Protein 7P42 (pdb70)

Secondary structure (DSSP, 8-state):
-HHHHHT--TTTTT-S-HHHHHHHHHHHHHHHHTT-HHHHHHHHHHHHHH-TT-HHHHHHHHHHHHHTT-HHHHHHHHHHHHHHHSS--HHHHHHHHHHHHTT-HHHHHHHHHHHHHH---HHHHHHHHHHHHH--/-HHHHHHHHHHH----TTTTT-S-HHHHHHHHHHHHHHHHTT-HHHHHHHHHHHHHH-TT-HHHHHHHHHHHHHTT-HHHHHHHHHHHHHHSTT--HHHHHHHHHHHHTT-HHHHHHHHHHHHHH---HHHHHHHHHHHHH-

Sequence (278 aa):
IDAINSGATLKDINAIPDDMMDDIYSSYAYYDFYNKGRIEEAEVFFRFLCIYDFYNVVDYIIMGLAAIIYQIKEQFQQAADLYAVAFALGKNDYTPVFHTGQCQLRLKAPLKAKECFELVIIQHSNDEKLKIKAQSYLDAIQGSSISSTAVIDAINSGATLKDINAIPDDMMDDIYSSYAYYDFYNKKGRIEEAEVFFRRFLCIYDFYNVVDYIMGLAAIYQIKEQFQQAADLYAVAFALGKNDYTPVFHTGQCQLRLKAPLKAKECFELVIIQHSNDEKLKIKAQSSYLDAII

GO terms:
  GO:0042802 identical protein binding (F, IPI)
  GO:0005515 protein binding (F, IPI)

Structure (mmCIF, N/CA/C/O backbone):
data_7P42
#
_entry.id   7P42
#
_cell.length_a   57.629
_cell.length_b   57.629
_cell.length_c   159.246
_cell.angle_alpha   90.000
_cell.angle_beta   90.000
_cell.angle_gamma   120.000
#
_symmetry.space_group_name_H-M   'P 32 2 1'
#
loop_
_entity.id
_entity.type
_entity.pdbx_description
1 polymer 'Chaperone protein IpgC'
2 non-polymer 'MAGNESIUM ION'
3 non-polymer 'CHLORIDE ION'
4 non-polymer 'DIMETHYL SULFOXIDE'
5 non-polymer DI(HYDROXYETHYL)ETHER
6 non-polymer 2-(4,6-dimethylpyrimidin-2-yl)-3H-isoindol-1-imine
7 water water
#
loop_
_atom_site.group_PDB
_atom_site.id
_atom_site.type_symbol
_atom_site.label_atom_id
_atom_site.label_alt_id
_atom_site.label_comp_id
_atom_site.label_asym_id
_atom_site.label_entity_id
_atom_site.label_seq_id
_atom_site.pdbx_PDB_ins_code
_atom_site.Cartn_x
_atom_site.Cartn_y
_atom_site.Cartn_z
_atom_site.occupancy
_atom_site.B_iso_or_equiv
_atom_site.auth_seq_id
_atom_site.auth_comp_id
_atom_site.auth_asym_id
_atom_site.auth_atom_id
_atom_site.pdbx_PDB_model_num
ATOM 1 N N . ILE A 1 8 ? -38.30917 7.65029 7.20087 1.000 55.86201 16 ILE A N 1
ATOM 2 C CA . ILE A 1 8 ? -38.05278 6.36710 7.84716 1.000 55.89210 16 ILE A CA 1
ATOM 3 C C . ILE A 1 8 ? -38.79758 5.25177 7.12057 1.000 58.94564 16 ILE A C 1
ATOM 4 O O . ILE A 1 8 ? -38.24361 4.17811 6.87705 1.000 57.81344 16 ILE A O 1
ATOM 6 N N . ASP A 1 9 ? -40.06670 5.51503 6.79412 1.000 58.62891 17 ASP A N 1
ATOM 7 C CA . ASP A 1 9 ? -40.85077 4.56359 6.01082 1.000 60.72955 17 ASP A CA 1
ATOM 8 C C . ASP A 1 9 ? -40.21045 4.31209 4.65114 1.000 61.07328 17 ASP A C 1
ATOM 9 O O . ASP A 1 9 ? -40.25097 3.18899 4.13462 1.000 62.74669 17 ASP A O 1
ATOM 11 N N . ALA A 1 10 ? -39.61980 5.35203 4.05344 1.000 61.91933 18 ALA A N 1
ATOM 12 C CA . ALA A 1 10 ? -38.95520 5.19393 2.76304 1.000 62.52068 18 ALA A CA 1
ATOM 13 C C . ALA A 1 10 ? -37.66418 4.39557 2.90650 1.000 64.01725 18 ALA A C 1
ATOM 14 O O . ALA A 1 10 ? -37.30589 3.61822 2.01343 1.000 63.58712 18 ALA A O 1
ATOM 16 N N . ILE A 1 11 ? -36.94284 4.59027 4.01417 1.000 68.01822 19 ILE A N 1
ATOM 17 C CA . ILE A 1 11 ? -35.76150 3.77513 4.28901 1.000 65.66184 19 ILE A CA 1
ATOM 18 C C . ILE A 1 11 ? -36.14025 2.30022 4.36641 1.000 68.51939 19 ILE A C 1
ATOM 19 O O . ILE A 1 11 ? -35.43405 1.43255 3.83787 1.000 72.27599 19 ILE A O 1
ATOM 21 N N . ASN A 1 12 ? -37.25494 1.99255 5.03627 1.000 59.77664 20 ASN A N 1
ATOM 22 C CA . ASN A 1 12 ? -37.69968 0.61197 5.19604 1.000 60.83834 20 ASN A CA 1
ATOM 23 C C . ASN A 1 12 ? -38.32524 0.03503 3.93274 1.000 65.86923 20 ASN A C 1
ATOM 24 O O . ASN A 1 12 ? -38.34571 -1.19149 3.77556 1.000 65.73514 20 ASN A O 1
ATOM 29 N N . SER A 1 13 ? -38.83475 0.87756 3.03407 1.000 75.63091 21 SER A N 1
ATOM 30 C CA . SER A 1 13 ? -39.48627 0.40945 1.81777 1.000 74.36917 21 SER A CA 1
ATOM 31 C C . SER A 1 13 ? -38.66660 0.64506 0.55317 1.000 76.70726 21 SER A C 1
ATOM 32 O O . SER A 1 13 ? -39.15716 0.36523 -0.54553 1.000 82.51444 21 SER A O 1
ATOM 34 N N . GLY A 1 14 ? -37.43453 1.13807 0.67258 1.000 72.96374 22 GLY A N 1
ATOM 35 C CA . GLY A 1 14 ? -36.59794 1.37044 -0.48898 1.000 75.97421 22 GLY A CA 1
ATOM 36 C C . GLY A 1 14 ? -37.00433 2.53820 -1.36290 1.000 78.64647 22 GLY A C 1
ATOM 37 O O . GLY A 1 14 ? -36.32894 2.80406 -2.36419 1.000 81.23703 22 GLY A O 1
ATOM 38 N N . ALA A 1 15 ? -38.07814 3.24260 -1.01711 1.000 69.63116 23 ALA A N 1
ATOM 39 C CA . ALA A 1 15 ? -38.54333 4.39433 -1.77814 1.000 68.69362 23 ALA A CA 1
ATOM 40 C C . ALA A 1 15 ? -37.58593 5.57166 -1.62086 1.000 66.99825 23 ALA A C 1
ATOM 41 O O . ALA A 1 15 ? -36.98765 5.77491 -0.56151 1.000 65.64199 23 ALA A O 1
ATOM 43 N N . THR A 1 16 ? -37.43478 6.35095 -2.69182 1.000 40.13889 24 THR A N 1
ATOM 44 C CA . THR A 1 16 ? -36.56886 7.51421 -2.59131 1.000 38.37926 24 THR A CA 1
ATOM 45 C C . THR A 1 16 ? -37.28090 8.63866 -1.84519 1.000 36.39867 24 THR A C 1
ATOM 46 O O . THR A 1 16 ? -38.49815 8.61637 -1.64132 1.000 36.36441 24 THR A O 1
ATOM 50 N N . LEU A 1 17 ? -36.48928 9.62454 -1.40808 1.000 32.19449 25 LEU A N 1
ATOM 51 C CA . LEU A 1 17 ? -37.06703 10.82631 -0.80893 1.000 30.20547 25 LEU A CA 1
ATOM 52 C C . LEU A 1 17 ? -37.86622 11.61193 -1.83653 1.000 29.38334 25 LEU A C 1
ATOM 53 O O . LEU A 1 17 ? -38.85396 12.27153 -1.49116 1.000 29.02977 25 LEU A O 1
ATOM 58 N N . LYS A 1 18 ? -37.44575 11.54486 -3.10303 1.000 27.87716 26 LYS A N 1
ATOM 59 C CA . LYS A 1 18 ? -38.20190 12.15820 -4.18319 1.000 27.96404 26 LYS A CA 1
ATOM 60 C C . LYS A 1 18 ? -39.58979 11.54595 -4.29164 1.000 30.13024 26 LYS A C 1
ATOM 61 O O . LYS A 1 18 ? -40.56820 12.26070 -4.52840 1.000 30.54493 26 LYS A O 1
ATOM 67 N N . ASP A 1 19 ? -39.69568 10.22673 -4.09103 1.000 37.75444 27 ASP A N 1
ATOM 68 C CA . ASP A 1 19 ? -40.98599 9.54879 -4.18870 1.000 38.48246 27 ASP A CA 1
ATOM 69 C C . ASP A 1 19 ? -42.00901 10.11669 -3.21476 1.000 37.53504 27 ASP A C 1
ATOM 70 O O . ASP A 1 19 ? -43.20981 10.11571 -3.51264 1.000 37.78736 27 ASP A O 1
ATOM 75 N N . ILE A 1 20 ? -41.56375 10.58157 -2.04558 1.000 37.12501 28 ILE A N 1
ATOM 76 C CA . ILE A 1 20 ? -42.46524 11.13076 -1.03730 1.000 36.48016 28 ILE A CA 1
ATOM 77 C C . ILE A 1 20 ? -42.47898 12.65827 -1.03131 1.000 35.52114 28 ILE A C 1
ATOM 78 O O . ILE A 1 20 ? -43.03130 13.25956 -0.10436 1.000 35.36535 28 ILE A O 1
ATOM 83 N N . ASN A 1 21 ? -41.88677 13.29845 -2.04137 1.000 31.69492 29 ASN A N 1
ATOM 84 C CA . ASN A 1 21 ? -41.84329 14.76194 -2.14564 1.000 31.37130 29 ASN A CA 1
ATOM 85 C C . ASN A 1 21 ? -41.35616 15.41950 -0.84938 1.000 30.42835 29 ASN A C 1
ATOM 86 O O . ASN A 1 21 ? -41.96109 16.36000 -0.33391 1.000 30.61068 29 ASN A O 1
ATOM 88 N N . ALA A 1 22 ? -40.22906 14.92894 -0.33223 1.000 29.28766 30 ALA A N 1
ATOM 89 C CA . ALA A 1 22 ? -39.74662 15.39571 0.96741 1.000 28.88344 30 ALA A CA 1
ATOM 90 C C . ALA A 1 22 ? -39.21103 16.82443 0.92070 1.000 29.49108 30 ALA A C 1
ATOM 91 O O . ALA A 1 22 ? -39.16252 17.48756 1.96291 1.000 29.47843 30 ALA A O 1
ATOM 93 N N . ILE A 1 23 ? -38.77900 17.29032 -0.24811 1.000 24.95436 31 ILE A N 1
ATOM 94 C CA . ILE A 1 23 ? -38.27351 18.64346 -0.48835 1.000 25.07892 31 ILE A CA 1
ATOM 95 C C . ILE A 1 23 ? -38.94198 19.17283 -1.75316 1.000 25.83158 31 ILE A C 1
ATOM 96 O O . ILE A 1 23 ? -39.02101 18.43846 -2.74931 1.000 25.90759 31 ILE A O 1
ATOM 101 N N . PRO A 1 24 ? -39.46043 20.40411 -1.76446 1.000 29.61948 32 PRO A N 1
ATOM 102 C CA . PRO A 1 24 ? -40.16155 20.88969 -2.96146 1.000 30.42352 32 PRO A CA 1
ATOM 103 C C . PRO A 1 24 ? -39.26695 20.85583 -4.19472 1.000 29.68589 32 PRO A C 1
ATOM 104 O O . PRO A 1 24 ? -38.04179 20.96840 -4.10813 1.000 28.61425 32 PRO A O 1
ATOM 108 N N . ASP A 1 25 ? -39.91085 20.71373 -5.35765 1.000 3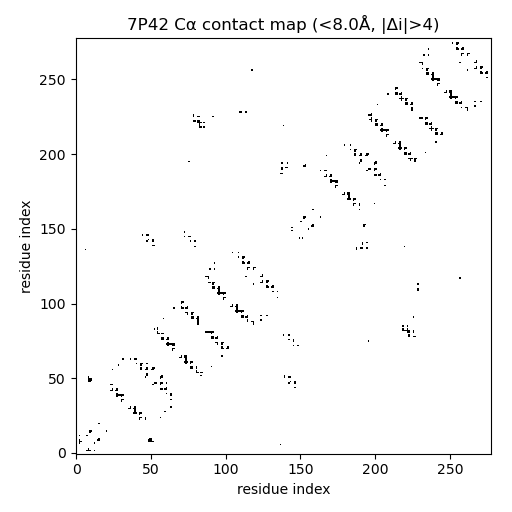2.07297 33 ASP A N 1
ATOM 109 C CA . ASP A 1 25 ? -39.17855 20.56222 -6.61221 1.000 30.82017 33 ASP A CA 1
ATOM 110 C C . ASP A 1 25 ? -38.25158 21.73879 -6.86440 1.000 29.71145 33 ASP A C 1
ATOM 111 O O . ASP A 1 25 ? -37.09960 21.55743 -7.27565 1.000 28.68270 33 ASP A O 1
ATOM 116 N N . ASP A 1 26 ? -38.75181 22.96113 -6.66246 1.000 33.47980 34 ASP A N 1
ATOM 117 C CA . ASP A 1 26 ? -37.93636 24.13300 -6.96072 1.000 33.63199 34 ASP A CA 1
ATOM 118 C C . ASP A 1 26 ? -36.74290 24.25144 -6.02407 1.000 32.13298 34 ASP A C 1
ATOM 119 O O . ASP A 1 26 ? -35.67756 24.71894 -6.44019 1.000 30.96805 34 ASP A O 1
ATOM 124 N N . MET A 1 27 ? -36.89565 23.84079 -4.76257 1.000 31.91866 35 MET A N 1
ATOM 125 C CA . MET A 1 27 ? -35.74201 23.82424 -3.87583 1.000 28.80864 35 MET A CA 1
ATOM 126 C C . MET A 1 27 ? -34.72368 22.79273 -4.34223 1.000 27.61156 35 MET A C 1
ATOM 127 O O . MET A 1 27 ? -33.51340 23.03123 -4.27562 1.000 24.62569 35 MET A O 1
ATOM 130 N N . MET A 1 28 ? -35.18893 21.64436 -4.84012 1.000 26.01434 36 MET A N 1
ATOM 131 C CA . MET A 1 28 ? -34.24998 20.68136 -5.40222 1.000 24.29025 36 MET A CA 1
ATOM 132 C C . MET A 1 28 ? -33.51199 21.25970 -6.60561 1.000 22.75112 36 MET A C 1
ATOM 133 O O . MET A 1 28 ? -32.29842 21.06499 -6.74298 1.000 21.58412 36 MET A O 1
ATOM 138 N N . ASP A 1 29 ? -34.22179 21.98144 -7.48205 1.000 27.55269 37 ASP A N 1
ATOM 139 C CA . ASP A 1 29 ? -33.54468 22.64972 -8.59501 1.000 26.07912 37 ASP A CA 1
ATOM 140 C C . ASP A 1 29 ? -32.44867 23.56840 -8.08144 1.000 23.92686 37 ASP A C 1
ATOM 141 O O . ASP A 1 29 ? -31.33811 23.59038 -8.62529 1.000 23.48382 37 ASP A O 1
ATOM 146 N N . ASP A 1 30 ? -32.74926 24.34309 -7.03981 1.000 29.10805 38 ASP A N 1
ATOM 147 C CA . ASP A 1 30 ? -31.75583 25.25519 -6.48959 1.000 27.74837 38 ASP A CA 1
ATOM 148 C C . ASP A 1 30 ? -30.54528 24.49203 -5.97251 1.000 25.23377 38 ASP A C 1
ATOM 149 O O . ASP A 1 30 ? -29.40293 24.89409 -6.21417 1.000 25.06539 38 ASP A O 1
ATOM 154 N N . ILE A 1 31 ? -30.76920 23.36933 -5.28378 1.000 23.30120 39 ILE A N 1
ATOM 155 C CA . ILE A 1 31 ? -29.64808 22.60564 -4.74239 1.000 22.13318 39 ILE A CA 1
ATOM 156 C C . ILE A 1 31 ? -28.77779 22.05408 -5.86350 1.000 21.97544 39 ILE A C 1
ATOM 157 O O . ILE A 1 31 ? -27.54433 22.06543 -5.77881 1.000 21.55043 39 ILE A O 1
ATOM 162 N N . TYR A 1 32 ? -29.40653 21.56865 -6.93923 1.000 27.13493 40 TYR A N 1
ATOM 163 C CA . TYR A 1 32 ? -28.64720 21.09388 -8.08919 1.000 25.72717 40 TYR A CA 1
ATOM 164 C C . TYR A 1 32 ? -27.83093 22.21974 -8.71066 1.000 26.10083 40 TYR A C 1
ATOM 165 O O . TYR A 1 32 ? -26.67358 22.01806 -9.09516 1.000 23.83121 40 TYR A O 1
ATOM 174 N N A SER A 1 33 ? -28.41932 23.41317 -8.81893 0.715 25.86540 41 SER A N 1
ATOM 175 N N B SER A 1 33 ? -28.42249 23.41171 -8.82213 0.285 25.95291 41 SER A N 1
ATOM 176 C CA A SER A 1 33 ? -27.69120 24.54355 -9.38823 0.715 25.66779 41 SER A CA 1
ATOM 177 C CA B SER A 1 33 ? -27.70008 24.54923 -9.38215 0.285 25.86780 41 SER A CA 1
ATOM 178 C C A SER A 1 33 ? -26.53036 24.95705 -8.49440 0.715 24.20374 41 SER A C 1
ATOM 179 C C B SER A 1 33 ? -26.53027 24.94665 -8.49344 0.285 23.90420 41 SER A C 1
ATOM 180 O O A SER A 1 33 ? -25.45581 25.31850 -8.98882 0.715 22.96264 41 SER A O 1
ATOM 181 O O B SER A 1 33 ? -25.45323 25.29612 -8.99119 0.285 23.06353 41 SER A O 1
ATOM 186 N N . TYR A 1 34 ? -26.72589 24.89869 -7.17390 1.000 29.56724 42 TYR A N 1
ATOM 187 C CA . TYR A 1 34 ? -25.63975 25.21068 -6.24908 1.000 27.85952 42 TYR A CA 1
ATOM 188 C C . TYR A 1 34 ? -24.53152 24.16915 -6.33738 1.000 25.61589 42 TYR A C 1
ATOM 189 O O . TYR A 1 34 ? -23.34637 24.50948 -6.25673 1.000 24.60927 42 TYR A O 1
ATOM 198 N N . ALA A 1 35 ? -24.89940 22.89291 -6.48508 1.000 23.44544 43 ALA A N 1
ATOM 199 C CA . ALA A 1 35 ? -23.89970 21.84520 -6.67255 1.000 20.31871 43 ALA A CA 1
ATOM 200 C C . ALA A 1 35 ? -23.04191 22.11665 -7.89645 1.000 20.79271 43 ALA A C 1
ATOM 201 O O . ALA A 1 35 ? -21.81199 21.98422 -7.85511 1.000 19.06802 43 ALA A O 1
ATOM 203 N N A TYR A 1 36 ? -23.69285 22.46871 -9.01126 0.720 27.28826 44 TYR A N 1
ATOM 204 N N B TYR A 1 36 ? -23.66371 22.48274 -9.01592 0.280 27.28222 44 TYR A N 1
ATOM 205 C CA A TYR A 1 36 ? -22.97834 22.81189 -10.23297 0.720 26.90243 44 TYR A CA 1
ATOM 206 C CA B TYR A 1 36 ? -22.84186 22.75989 -10.18594 0.280 26.65899 44 TYR A CA 1
ATOM 207 C C A TYR A 1 36 ? -22.10364 24.04251 -10.03155 0.720 27.80873 44 TYR A C 1
ATOM 208 C C B TYR A 1 36 ? -22.10331 24.08877 -10.08388 0.280 27.86248 44 TYR A C 1
ATOM 209 O O A TYR A 1 36 ? -20.98458 24.10515 -10.55025 0.720 25.82230 44 TYR A O 1
ATOM 210 O O B TYR A 1 36 ? -21.06071 24.25089 -10.72581 0.280 26.09129 44 TYR A O 1
ATOM 227 N N . ASP A 1 37 ? -22.59642 25.02949 -9.27488 1.000 28.34995 45 ASP A N 1
ATOM 228 C CA . ASP A 1 37 ? -21.80771 26.22562 -8.98334 1.000 28.44045 45 ASP A CA 1
ATOM 229 C C . ASP A 1 37 ? -20.51942 25.86260 -8.24895 1.000 26.63030 45 ASP A C 1
ATOM 230 O O . ASP A 1 37 ? -19.43736 26.35337 -8.59071 1.000 25.63944 45 ASP A O 1
ATOM 235 N N . PHE A 1 38 ? -20.62327 25.03696 -7.20033 1.000 24.88691 46 PHE A N 1
ATOM 236 C CA . PHE A 1 38 ? -19.42191 24.56791 -6.51076 1.000 23.03624 46 PHE A CA 1
ATOM 237 C C . PHE A 1 38 ? -18.48006 23.87074 -7.48183 1.000 21.21857 46 PHE A C 1
ATOM 238 O O . PHE A 1 38 ? -17.26856 24.13040 -7.49490 1.000 20.73326 46 PHE A O 1
ATOM 246 N N . TYR A 1 39 ? -19.03610 22.99019 -8.32044 1.000 27.54270 47 TYR A N 1
ATOM 247 C CA . TYR A 1 39 ? -18.24537 22.24337 -9.28805 1.000 26.70697 47 TYR A CA 1
ATOM 248 C C . TYR A 1 39 ? -17.52367 23.18773 -10.23795 1.000 27.11255 47 TYR A C 1
ATOM 249 O O . TYR A 1 39 ? -16.31523 23.06069 -10.45103 1.000 27.16865 47 TYR A O 1
ATOM 258 N N . ASN A 1 40 ? -18.24873 24.15791 -10.80006 1.000 30.84483 48 ASN A N 1
ATOM 259 C CA . ASN A 1 40 ? -17.64544 25.06544 -11.77658 1.000 31.32175 48 ASN A CA 1
ATOM 260 C C . ASN A 1 40 ? -16.57204 25.93697 -11.14798 1.000 31.26409 48 ASN A C 1
ATOM 261 O O . ASN A 1 40 ? -15.65647 26.39102 -11.84188 1.000 33.58463 48 ASN A O 1
ATOM 266 N N . LYS A 1 41 ? -16.66980 26.18075 -9.84193 1.000 31.27035 49 LYS A N 1
ATOM 267 C CA . LYS A 1 41 ? -15.69896 26.99603 -9.12842 1.000 31.14338 49 LYS A CA 1
ATOM 268 C C . LYS A 1 41 ? -14.56704 26.17720 -8.52652 1.000 30.36095 49 LYS A C 1
ATOM 269 O O . LYS A 1 41 ? -13.74322 26.73688 -7.80255 1.000 31.10854 49 LYS A O 1
ATOM 273 N N . GLY A 1 42 ? -14.50828 24.87195 -8.78606 1.000 25.87282 50 GLY A N 1
ATOM 274 C CA . GLY A 1 42 ? -13.40224 24.09521 -8.27392 1.000 25.88918 50 GLY A CA 1
ATOM 275 C C . GLY A 1 42 ? -13.51955 23.75509 -6.81331 1.000 25.59970 50 GLY A C 1
ATOM 276 O O . GLY A 1 42 ? -12.53416 23.31058 -6.21362 1.000 26.34025 50 GLY A O 1
ATOM 277 N N . ARG A 1 43 ? -14.67919 24.01338 -6.21305 1.000 22.27989 51 ARG A N 1
ATOM 278 C CA . ARG A 1 43 ? -14.94947 23.66105 -4.81851 1.000 21.78186 51 ARG A CA 1
ATOM 279 C C . ARG A 1 43 ? -15.41922 22.20810 -4.79188 1.000 22.21200 51 ARG A C 1
ATOM 280 O O . ARG A 1 43 ? -16.59875 21.89710 -4.61225 1.000 21.75833 51 ARG A O 1
ATOM 288 N N . ILE A 1 44 ? -14.45645 21.31103 -5.01825 1.000 21.42165 52 ILE A N 1
ATOM 289 C CA . ILE A 1 44 ? -14.78315 19.91114 -5.28068 1.000 23.02969 52 ILE A CA 1
ATOM 290 C C . ILE A 1 44 ? -15.32440 19.22300 -4.03477 1.000 20.63563 52 ILE A C 1
ATOM 291 O O . ILE A 1 44 ? -16.23801 18.39845 -4.12034 1.000 19.58142 52 ILE A O 1
ATOM 296 N N . GLU A 1 45 ? -14.78672 19.55289 -2.85825 1.000 24.17558 53 GLU A N 1
ATOM 297 C CA . GLU A 1 45 ? -15.28010 18.90309 -1.65007 1.000 21.88225 53 GLU A CA 1
ATOM 298 C C . GLU A 1 45 ? -16.74381 19.25688 -1.40207 1.000 20.12809 53 GLU A C 1
ATOM 299 O O . GLU A 1 45 ? -17.56032 18.38607 -1.07375 1.000 19.24820 53 GLU A O 1
ATOM 302 N N . GLU A 1 46 ? -17.09684 20.52741 -1.58526 1.000 20.60442 54 GLU A N 1
ATOM 303 C CA . GLU A 1 46 ? -18.47792 20.95785 -1.39477 1.000 19.80412 54 GLU A CA 1
ATOM 304 C C . GLU A 1 46 ? -19.38054 20.40829 -2.48786 1.000 19.82275 54 GLU A C 1
ATOM 305 O O . GLU A 1 46 ? -20.51151 19.98368 -2.22332 1.000 19.37919 54 GLU A O 1
ATOM 311 N N . ALA A 1 47 ? -18.89981 20.41388 -3.72914 1.000 17.68876 55 ALA A N 1
ATOM 312 C CA . ALA A 1 47 ? -19.67582 19.80946 -4.80339 1.000 17.24880 55 ALA A CA 1
ATOM 313 C C . ALA A 1 47 ? -19.95553 18.33498 -4.53436 1.000 17.47974 55 ALA A C 1
ATOM 314 O O . ALA A 1 47 ? -21.05611 17.84359 -4.81621 1.000 17.21653 55 ALA A O 1
ATOM 316 N N . GLU A 1 48 ? -18.96461 17.61138 -3.99816 1.000 18.87557 56 GLU A N 1
ATOM 317 C CA . GLU A 1 48 ? -19.15607 16.19550 -3.68581 1.000 19.28297 56 GLU A CA 1
ATOM 318 C C . GLU A 1 48 ? -20.22659 15.99492 -2.61202 1.000 18.96348 56 GLU A C 1
ATOM 319 O O . GLU A 1 48 ? -21.07343 15.09845 -2.72632 1.000 18.81587 56 GLU A O 1
ATOM 325 N N . VAL A 1 49 ? -20.20344 16.81243 -1.55826 1.000 18.09086 57 VAL A N 1
ATOM 326 C CA . VAL A 1 49 ? -21.26720 16.74519 -0.55853 1.000 18.16583 57 VAL A CA 1
ATOM 327 C C . VAL A 1 49 ? -22.62021 16.96761 -1.21670 1.000 17.32526 57 VAL A C 1
ATOM 328 O O . VAL A 1 49 ? -23.57351 16.21159 -0.98508 1.000 17.34637 57 VAL A O 1
ATOM 332 N N . PHE A 1 50 ? -22.71580 18.00571 -2.06354 1.000 18.30694 58 PHE A N 1
ATOM 333 C CA . PHE A 1 50 ? -24.00419 18.34746 -2.66250 1.000 17.96788 58 PHE A CA 1
ATOM 334 C C . PHE A 1 50 ? -24.48772 17.28161 -3.64183 1.000 17.97273 58 PHE A C 1
ATOM 335 O O . PHE A 1 50 ? -25.67794 16.94537 -3.65430 1.000 17.86958 58 PHE A O 1
ATOM 343 N N . PHE A 1 51 ? -23.59343 16.74782 -4.47518 1.000 17.19504 59 PHE A N 1
ATOM 344 C CA . PHE A 1 51 ? -24.03593 15.69865 -5.38876 1.000 17.25446 59 PHE A CA 1
ATOM 345 C C . PHE A 1 51 ? -24.34418 14.40152 -4.65415 1.000 17.55764 59 PHE A C 1
ATOM 346 O O . PHE A 1 51 ? -25.26298 13.67824 -5.05448 1.000 17.48888 59 PHE A O 1
ATOM 354 N N . ARG A 1 52 ? -23.63159 14.09661 -3.56127 1.000 17.03270 60 ARG A N 1
ATOM 355 C CA . ARG A 1 52 ? -24.04838 12.95271 -2.75782 1.000 17.55894 60 ARG A CA 1
ATOM 356 C C . ARG A 1 52 ? -25.43443 13.18129 -2.17131 1.000 17.36084 60 ARG A C 1
ATOM 357 O O . ARG A 1 52 ? -26.27031 12.27009 -2.15327 1.000 17.70848 60 ARG A O 1
ATOM 365 N N . PHE A 1 53 ? -25.69200 14.39408 -1.67923 1.000 17.89461 61 PHE A N 1
ATOM 366 C CA . PHE A 1 53 ? -27.00281 14.71494 -1.12337 1.000 18.02763 61 PHE A CA 1
ATOM 367 C C . PHE A 1 53 ? -28.09009 14.50241 -2.16672 1.000 18.00416 61 PHE A C 1
ATOM 368 O O . PHE A 1 53 ? -29.12591 13.88467 -1.88948 1.000 18.65794 61 PHE A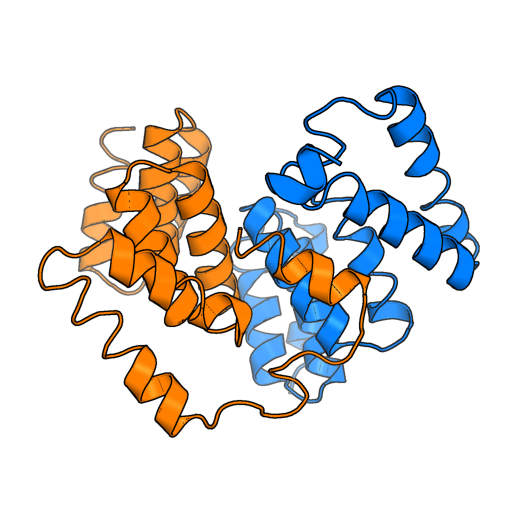 O 1
ATOM 376 N N . LEU A 1 54 ? -27.85364 14.99387 -3.39298 1.000 17.54149 62 LEU A N 1
ATOM 377 C CA . LEU A 1 54 ? -28.83261 14.84677 -4.46333 1.000 17.67592 62 LEU A CA 1
ATOM 378 C C . LEU A 1 54 ? -29.07291 13.38181 -4.80528 1.000 17.81123 62 LEU A C 1
ATOM 379 O O . LEU A 1 54 ? -30.21930 12.97004 -5.02382 1.000 18.48363 62 LEU A O 1
ATOM 384 N N . CYS A 1 55 ? -28.00930 12.57669 -4.84516 1.000 17.20430 63 CYS A N 1
ATOM 385 C CA . CYS A 1 55 ? -28.17497 11.17199 -5.19859 1.000 17.51571 63 CYS A CA 1
ATOM 386 C C . CYS A 1 55 ? -28.81736 10.36055 -4.07983 1.000 18.21922 63 CYS A C 1
ATOM 387 O O . CYS A 1 55 ? -29.45069 9.33610 -4.35485 1.000 18.27415 63 CYS A O 1
ATOM 390 N N . ILE A 1 56 ? -28.67457 10.78976 -2.81759 1.000 17.61053 64 ILE A N 1
ATOM 391 C CA . ILE A 1 56 ? -29.45052 10.18339 -1.74477 1.000 18.08476 64 ILE A CA 1
ATOM 392 C C . ILE A 1 56 ? -30.91555 10.53794 -1.90131 1.000 18.55488 64 ILE A C 1
ATOM 393 O O . ILE A 1 56 ? -31.80561 9.69767 -1.69967 1.000 18.96332 64 ILE A O 1
ATOM 398 N N . TYR A 1 57 ? -31.18980 11.77996 -2.29970 1.000 17.50261 65 TYR A N 1
ATOM 399 C CA . TYR A 1 57 ? -32.57010 12.22252 -2.43364 1.000 18.45852 65 TYR A CA 1
ATOM 400 C C . TYR A 1 57 ? -33.27402 11.47688 -3.56179 1.000 18.40840 65 TYR A C 1
ATOM 401 O O . TYR A 1 57 ? -34.42431 11.05666 -3.40594 1.000 19.38789 65 TYR A O 1
ATOM 410 N N . ASP A 1 58 ? -32.60627 11.31165 -4.71118 1.000 18.57137 66 ASP A N 1
ATOM 411 C CA . ASP A 1 58 ? -33.20714 10.61693 -5.85643 1.000 18.79648 66 ASP A CA 1
ATOM 412 C C . ASP A 1 58 ? -32.11465 9.83453 -6.59477 1.000 17.75315 66 ASP A C 1
ATOM 413 O O . ASP A 1 58 ? -31.44959 10.36191 -7.48793 1.000 17.51606 66 ASP A O 1
ATOM 418 N N . PHE A 1 59 ? -31.93218 8.57191 -6.19609 1.000 23.79566 67 PHE A N 1
ATOM 419 C CA . PHE A 1 59 ? -30.93683 7.71948 -6.83173 1.000 23.15203 67 PHE A CA 1
ATOM 420 C C . PHE A 1 59 ? -31.24392 7.46434 -8.29817 1.000 23.46212 67 PHE A C 1
ATOM 421 O O . PHE A 1 59 ? -30.39267 6.91422 -9.00101 1.000 24.00231 67 PHE A O 1
ATOM 423 N N . TYR A 1 60 ? -32.46606 7.73732 -8.75060 1.000 20.26763 68 TYR A N 1
ATOM 424 C CA . TYR A 1 60 ? -32.83241 7.45202 -10.13630 1.000 20.40358 68 TYR A CA 1
ATOM 425 C C . TYR A 1 60 ? -32.75294 8.67512 -11.04466 1.000 21.11576 68 TYR A C 1
ATOM 426 O O . TYR A 1 60 ? -33.13983 8.58330 -12.21926 1.000 21.80492 68 TYR A O 1
ATOM 428 N N . ASN A 1 61 ? -32.11374 9.75556 -10.60007 1.000 18.31381 69 ASN A N 1
ATOM 429 C CA . ASN A 1 61 ? -32.04144 10.97566 -11.39983 1.000 18.65877 69 ASN A CA 1
ATOM 430 C C . ASN A 1 61 ? -30.70639 10.95349 -12.13710 1.000 17.99901 69 ASN A C 1
ATOM 431 O O . ASN A 1 61 ? -29.64475 11.05123 -11.51336 1.000 17.45928 69 ASN A O 1
ATOM 436 N N A VAL A 1 62 ? -30.76786 10.84938 -13.46891 0.397 18.31904 70 VAL A N 1
ATOM 437 N N B VAL A 1 62 ? -30.76756 10.82654 -13.46761 0.603 18.37169 70 VAL A N 1
ATOM 438 C CA A VAL A 1 62 ? -29.56194 10.62646 -14.26643 0.397 18.08737 70 VAL A CA 1
ATOM 439 C CA B VAL A 1 62 ? -29.55834 10.63178 -14.26917 0.603 18.24580 70 VAL A CA 1
ATOM 440 C C A VAL A 1 62 ? -28.58800 11.79271 -14.13987 0.397 17.76461 70 VAL A C 1
ATOM 441 C C B VAL A 1 62 ? -28.58936 11.79439 -14.10025 0.603 18.13949 70 VAL A C 1
ATOM 442 O O A VAL A 1 62 ? -27.37210 11.59286 -14.03466 0.397 16.91903 70 VAL A O 1
ATOM 443 O O B VAL A 1 62 ? -27.37657 11.59568 -13.95641 0.603 18.28966 70 VAL A O 1
ATOM 450 N N . ASP A 1 63 ? -29.10141 13.02493 -14.14648 1.000 20.27525 71 ASP A N 1
ATOM 451 C CA . ASP A 1 63 ? -28.23006 14.18888 -14.02971 1.000 20.13435 71 ASP A CA 1
ATOM 452 C C . ASP A 1 63 ? -27.58391 14.26603 -12.65422 1.000 19.49805 71 ASP A C 1
ATOM 453 O O . ASP A 1 63 ? -26.42506 14.67671 -12.53058 1.000 19.51477 71 ASP A O 1
ATOM 458 N N . TYR A 1 64 ? -28.30535 13.86962 -11.60903 1.000 16.64922 72 TYR A N 1
ATOM 459 C CA . TYR A 1 64 ? -27.68389 13.86285 -10.28953 1.000 15.80999 72 TYR A CA 1
ATOM 460 C C . TYR A 1 64 ? -26.54629 12.84961 -10.24709 1.000 15.66240 72 TYR A C 1
ATOM 461 O O . TYR A 1 64 ? -25.45247 13.14883 -9.73429 1.000 15.53124 72 TYR A O 1
ATOM 470 N N A ILE A 1 65 ? -26.78336 11.64908 -10.77882 0.628 16.55848 73 ILE A N 1
ATOM 471 N N B ILE A 1 65 ? -26.79806 11.64560 -10.77472 0.372 16.54022 73 ILE A N 1
ATOM 472 C CA A ILE A 1 65 ? -25.74670 10.62115 -10.83346 0.628 16.76859 73 ILE A CA 1
ATOM 473 C CA B ILE A 1 65 ? -25.77731 10.60270 -10.87053 0.372 16.74042 73 ILE A CA 1
ATOM 474 C C A ILE A 1 65 ? -24.56066 11.08410 -11.67257 0.628 17.33152 73 ILE A C 1
ATOM 475 C C B ILE A 1 65 ? -24.57471 11.09925 -11.66472 0.372 17.27840 73 ILE A C 1
ATOM 476 O O A ILE A 1 65 ? -23.39889 10.85456 -11.31011 0.628 17.71339 73 ILE A O 1
ATOM 477 O O B ILE A 1 65 ? -23.41992 10.91611 -11.25968 0.372 17.90074 73 ILE A O 1
ATOM 486 N N . MET A 1 66 ? -24.83026 11.72003 -12.82331 1.000 17.86043 74 MET A N 1
ATOM 487 C CA . MET A 1 66 ? -23.73856 12.19493 -13.67800 1.000 18.28219 74 MET A CA 1
ATOM 488 C C . MET A 1 66 ? -22.86590 13.21386 -12.95941 1.000 18.59820 74 MET A C 1
ATOM 489 O O . MET A 1 66 ? -21.64832 13.25157 -13.17395 1.000 19.05668 74 MET A O 1
ATOM 494 N N . GLY A 1 67 ? -23.46971 14.05970 -12.11275 1.000 17.29620 75 GLY A N 1
ATOM 495 C CA . GLY A 1 67 ? -22.68428 15.02360 -11.34794 1.000 17.46533 75 GLY A CA 1
ATOM 496 C C . GLY A 1 67 ? -21.74671 14.34826 -10.36580 1.000 17.62704 75 GLY A C 1
ATOM 497 O O . GLY A 1 67 ? -20.56868 14.70867 -10.25542 1.000 18.31584 75 GLY A O 1
ATOM 498 N N . LEU A 1 68 ? -22.25595 13.35156 -9.63331 1.000 16.52890 76 LEU A N 1
ATOM 499 C CA . LEU A 1 68 ? -21.39389 12.62671 -8.70581 1.000 17.11040 76 LEU A CA 1
ATOM 500 C C . LEU A 1 68 ? -20.29905 11.86447 -9.44628 1.000 18.44321 76 LEU A C 1
ATOM 501 O O . LEU A 1 68 ? -19.13613 11.86030 -9.01653 1.000 19.47586 76 LEU A O 1
ATOM 506 N N . ALA A 1 69 ? -20.64180 11.24061 -10.58622 1.000 14.97054 77 ALA A N 1
ATOM 507 C CA . ALA A 1 69 ? -19.64664 10.51055 -11.36324 1.000 16.30788 77 ALA A CA 1
ATOM 508 C C . ALA A 1 69 ? -18.54560 11.44574 -11.84288 1.000 16.52571 77 ALA A C 1
ATOM 509 O O . ALA A 1 69 ? -17.36521 11.07517 -11.84418 1.000 18.05079 77 ALA A O 1
ATOM 511 N N . ALA A 1 70 ? -18.92085 12.66132 -12.25739 1.000 17.12835 78 ALA A N 1
ATOM 512 C CA . ALA A 1 70 ? -17.92623 13.63219 -12.70626 1.000 17.81820 78 ALA A CA 1
ATOM 513 C C . ALA A 1 70 ? -16.96917 13.99149 -11.58305 1.000 18.38287 78 ALA A C 1
ATOM 514 O O . ALA A 1 70 ? -15.76078 14.11686 -11.80420 1.000 19.27298 78 ALA A O 1
ATOM 516 N N A ILE A 1 71 ? -17.50903 14.20040 -10.37570 0.578 18.57369 79 ILE A N 1
ATOM 517 N N B ILE A 1 71 ? -17.47925 14.14433 -10.36302 0.422 18.54570 79 ILE A N 1
ATOM 518 C CA A ILE A 1 71 ? -16.67937 14.46075 -9.20203 0.578 19.03054 79 ILE A CA 1
ATOM 519 C CA B ILE A 1 71 ? -16.59360 14.48503 -9.25625 0.422 18.76142 79 ILE A CA 1
ATOM 520 C C A ILE A 1 71 ? -15.67265 13.33798 -9.00953 0.578 18.25847 79 ILE A C 1
ATOM 521 C C B ILE A 1 71 ? -15.65773 13.33017 -8.93644 0.422 18.64639 79 ILE A C 1
ATOM 522 O O A ILE A 1 71 ? -14.47138 13.57789 -8.83936 0.578 18.38484 79 ILE A O 1
ATOM 523 O O B ILE A 1 71 ? -14.47916 13.54200 -8.62171 0.422 18.82669 79 ILE A O 1
ATOM 532 N N . TYR A 1 72 ? -16.15439 12.09249 -9.01691 1.000 18.60477 80 TYR A N 1
ATOM 533 C CA . TYR A 1 72 ? -15.26222 10.95683 -8.80874 1.000 18.45626 80 TYR A CA 1
ATOM 534 C C . TYR A 1 72 ? -14.19873 10.89417 -9.89571 1.000 17.30903 80 TYR A C 1
ATOM 535 O O . TYR A 1 72 ? -13.03109 10.59961 -9.62122 1.000 18.04970 80 TYR A O 1
ATOM 544 N N . GLN A 1 73 ? -14.57778 11.19980 -11.13884 1.000 20.26389 81 GLN A N 1
ATOM 545 C CA . GLN A 1 73 ? -13.59868 11.20715 -12.22018 1.000 19.92989 81 GLN A CA 1
ATOM 546 C C . GLN A 1 73 ? -12.54525 12.29007 -12.01592 1.000 20.59111 81 GLN A C 1
ATOM 547 O O . GLN A 1 73 ? -11.34489 12.03017 -12.16656 1.000 21.39727 81 GLN A O 1
ATOM 553 N N . ILE A 1 74 ? -12.96948 13.50087 -11.63954 1.000 21.94308 82 ILE A N 1
ATOM 554 C CA . ILE A 1 74 ? -12.02276 14.57925 -11.35006 1.000 22.34589 82 ILE A CA 1
ATOM 555 C C . ILE A 1 74 ? -11.06654 14.16498 -10.23876 1.000 23.20293 82 ILE A C 1
ATOM 556 O O . ILE A 1 74 ? -9.87167 14.48425 -10.26907 1.000 24.31959 82 ILE A O 1
ATOM 561 N N . LYS A 1 75 ? -11.57614 13.45018 -9.24415 1.000 24.72075 83 LYS A N 1
ATOM 562 C CA . LYS A 1 75 ? -10.75196 13.01876 -8.12484 1.000 25.43804 83 LYS A CA 1
ATOM 563 C C . LYS A 1 75 ? -9.90526 11.79968 -8.45695 1.000 25.92722 83 LYS A C 1
ATOM 564 O O . LYS A 1 75 ? -9.19098 11.30555 -7.57425 1.000 26.99615 83 LYS A O 1
ATOM 570 N N . GLU A 1 76 ? -9.96763 11.32416 -9.70549 1.000 25.23596 84 GLU A N 1
ATOM 571 C CA . GLU A 1 76 ? -9.17066 10.19752 -10.18717 1.000 25.83193 84 GLU A CA 1
ATOM 572 C C . GLU A 1 76 ? -9.58090 8.88243 -9.54041 1.000 26.20018 84 GLU A C 1
ATOM 573 O O . GLU A 1 76 ? -8.78452 7.94586 -9.44409 1.000 26.68538 84 GLU A O 1
ATOM 579 N N . GLN A 1 77 ? -10.83499 8.82482 -9.10150 1.000 27.45677 85 GLN A N 1
ATOM 580 C CA . GLN A 1 77 ? -11.46339 7.59096 -8.63872 1.000 27.40697 85 GLN A CA 1
ATOM 581 C C . GLN A 1 77 ? -12.18198 6.96990 -9.83773 1.000 27.27012 85 GLN A C 1
ATOM 582 O O . GLN A 1 77 ? -13.40509 6.98495 -9.96482 1.000 25.19324 85 GLN A O 1
ATOM 588 N N . PHE A 1 78 ? -11.36385 6.42480 -10.74150 1.000 23.86857 86 PHE A N 1
ATOM 589 C CA . PHE A 1 78 ? -11.84710 6.13396 -12.09261 1.000 22.87212 86 PHE A CA 1
ATOM 590 C C . PHE A 1 78 ? -12.80497 4.95548 -12.11465 1.000 23.56703 86 PHE A C 1
ATOM 591 O O . PHE A 1 78 ? -13.77776 4.96376 -12.87303 1.000 21.20770 86 PHE A O 1
ATOM 599 N N . GLN A 1 79 ? -12.56224 3.93651 -11.28943 1.000 26.03528 87 GLN A N 1
ATOM 600 C CA . GLN A 1 79 ? -13.48771 2.81104 -11.26134 1.000 26.06288 87 GLN A CA 1
ATOM 601 C C . GLN A 1 79 ? -14.81901 3.22091 -10.65065 1.000 24.48044 87 GLN A C 1
ATOM 602 O O . GLN A 1 79 ? -15.88250 2.82036 -11.13778 1.000 23.77684 87 GLN A O 1
ATOM 608 N N . GLN A 1 80 ? -14.78053 4.02565 -9.58603 1.000 26.69695 88 GLN A N 1
ATOM 609 C CA . GLN A 1 80 ? -16.01922 4.50306 -8.98832 1.000 23.95414 88 GLN A CA 1
ATOM 610 C C . GLN A 1 80 ? -16.81765 5.34680 -9.97019 1.000 21.62819 88 GLN A C 1
ATOM 611 O O . GLN A 1 80 ? -18.04596 5.22933 -10.04174 1.000 20.10749 88 GLN A O 1
ATOM 614 N N . ALA A 1 81 ? -16.13652 6.20336 -10.73911 1.000 21.82165 89 ALA A N 1
ATOM 615 C CA . ALA A 1 81 ? -16.82422 6.99118 -11.75691 1.000 19.67047 89 ALA A CA 1
ATOM 616 C C . ALA A 1 81 ? -17.46165 6.08989 -12.80544 1.000 20.17431 89 ALA A C 1
ATOM 617 O O . ALA A 1 81 ? -18.64057 6.24864 -13.14636 1.000 18.84129 89 ALA A O 1
ATOM 619 N N . ALA A 1 82 ? -16.68831 5.13423 -13.32662 1.000 20.86055 90 ALA A N 1
ATOM 620 C CA . ALA A 1 82 ? -17.18682 4.23229 -14.36511 1.000 19.88687 90 ALA A CA 1
ATOM 621 C C . ALA A 1 82 ? -18.40305 3.45057 -13.88027 1.000 20.24904 90 ALA A C 1
ATOM 622 O O . ALA A 1 82 ? -19.34858 3.22169 -14.64227 1.000 19.54527 90 ALA A O 1
ATOM 624 N N . ASP A 1 83 ? -18.39588 3.03123 -12.61306 1.000 24.81470 91 ASP A N 1
ATOM 625 C CA . ASP A 1 83 ? -19.54283 2.30694 -12.06647 1.000 24.53113 91 ASP A CA 1
ATOM 626 C C . ASP A 1 83 ? -20.80602 3.16091 -12.10927 1.000 25.17672 91 ASP A C 1
ATOM 627 O O . ASP A 1 83 ? -21.86955 2.69604 -12.53499 1.000 25.18553 91 ASP A O 1
ATOM 632 N N . LEU A 1 84 ? -20.70829 4.42401 -11.68645 1.000 19.36548 92 LEU A N 1
ATOM 633 C CA . LEU A 1 84 ? -21.87498 5.30451 -11.74389 1.000 19.48185 92 LEU A CA 1
ATOM 634 C C . LEU A 1 84 ? -22.26725 5.62800 -13.17595 1.000 19.39152 92 LEU A C 1
ATOM 635 O O . LEU A 1 84 ? -23.45671 5.75283 -13.47444 1.000 19.45354 92 LEU A O 1
ATOM 640 N N . TYR A 1 85 ? -21.28366 5.83312 -14.05069 1.000 19.80613 93 TYR A N 1
ATOM 641 C CA . TYR A 1 85 ? -21.61212 6.08427 -15.45359 1.000 18.19376 93 TYR A CA 1
ATOM 642 C C . TYR A 1 85 ? -22.42129 4.94068 -16.05142 1.000 17.62192 93 TYR A C 1
ATOM 643 O O . TYR A 1 85 ? -23.32336 5.17520 -16.86526 1.000 16.84957 93 TYR A O 1
ATOM 652 N N . ALA A 1 86 ? -22.12752 3.69317 -15.66489 1.000 17.86598 94 ALA A N 1
ATOM 653 C CA . ALA A 1 86 ? -22.91185 2.57958 -16.19117 1.000 17.83022 94 ALA A CA 1
ATOM 654 C C . ALA A 1 86 ? -24.36642 2.67612 -15.74791 1.000 18.34954 94 ALA A C 1
ATOM 655 O O . ALA A 1 86 ? -25.28804 2.43069 -16.54000 1.000 17.94943 94 ALA A O 1
ATOM 657 N N . VAL A 1 87 ? -24.59854 3.03467 -14.48146 1.000 16.61647 95 VAL A N 1
ATOM 658 C CA . VAL A 1 87 ? -25.96270 3.25488 -14.01783 1.000 17.45754 95 VAL A CA 1
ATOM 659 C C . VAL A 1 87 ? -26.61306 4.41977 -14.75903 1.000 17.67717 95 VAL A C 1
ATOM 660 O O . VAL A 1 87 ? -27.76718 4.33050 -15.19086 1.000 17.83114 95 VAL A O 1
ATOM 664 N N . ALA A 1 88 ? -25.89400 5.54313 -14.89243 1.000 18.03601 96 ALA A N 1
ATOM 665 C CA . ALA A 1 88 ? -26.46494 6.70341 -15.58387 1.000 17.35303 96 ALA A CA 1
ATOM 666 C C . ALA A 1 88 ? -26.85258 6.35582 -17.00776 1.000 16.01267 96 ALA A C 1
ATOM 667 O O . ALA A 1 88 ? -27.91051 6.77162 -17.49249 1.000 16.68836 96 ALA A O 1
ATOM 669 N N . PHE A 1 89 ? -26.00046 5.60454 -17.69177 1.000 17.82586 97 PHE A N 1
ATOM 670 C CA . PHE A 1 89 ? -26.33772 5.20230 -19.04523 1.000 17.62343 97 PHE A CA 1
ATOM 671 C C . PHE A 1 89 ? -27.61795 4.39068 -19.06270 1.000 18.58417 97 PHE A C 1
ATOM 672 O O . PHE A 1 89 ? -28.50994 4.62525 -19.88833 1.000 19.49091 97 PHE A O 1
ATOM 680 N N . ALA A 1 90 ? -27.71283 3.40833 -18.16572 1.000 17.34967 98 ALA A N 1
ATOM 681 C CA . ALA A 1 90 ? -28.85994 2.51590 -18.17207 1.000 18.13561 98 ALA A CA 1
ATOM 682 C C . ALA A 1 90 ? -30.15663 3.24661 -17.87040 1.000 19.77610 98 ALA A C 1
ATOM 683 O O . ALA A 1 90 ? -31.18440 2.98004 -18.50546 1.000 20.38288 98 ALA A O 1
ATOM 685 N N . LEU A 1 91 ? -30.13034 4.19777 -16.92902 1.000 19.16618 99 LEU A N 1
ATOM 686 C CA . LEU A 1 91 ? -31.36398 4.89643 -16.60443 1.000 20.98268 99 LEU A CA 1
ATOM 687 C C . LEU A 1 91 ? -31.79968 5.82135 -17.72791 1.000 21.11689 99 LEU A C 1
ATOM 688 O O . LEU A 1 91 ? -33.00200 5.95075 -17.98064 1.000 22.50224 99 LEU A O 1
ATOM 693 N N . GLY A 1 92 ? -30.84428 6.39323 -18.46220 1.000 19.40029 100 GLY A N 1
ATOM 694 C CA . GLY A 1 92 ? -31.14159 7.30752 -19.54657 1.000 20.32272 100 GLY A CA 1
ATOM 695 C C . GLY A 1 92 ? -31.47467 6.62028 -20.85838 1.000 21.15483 100 GLY A C 1
ATOM 696 O O . GLY A 1 92 ? -32.11235 7.21881 -21.72680 1.000 22.75706 100 GLY A O 1
ATOM 697 N N . LYS A 1 93 ? -31.02853 5.37269 -21.01697 1.000 20.20761 101 LYS A N 1
ATOM 698 C CA . LYS A 1 93 ? -31.20697 4.55590 -22.22433 1.000 20.46044 101 LYS A CA 1
ATOM 699 C C . LYS A 1 93 ? -30.47226 4.99747 -23.48466 1.000 21.24932 101 LYS A C 1
ATOM 700 O O . LYS A 1 93 ? -29.79642 4.17994 -24.11485 1.000 20.34647 101 LYS A O 1
ATOM 706 N N . ASN A 1 94 ? -30.63405 6.25397 -23.89476 1.000 23.32859 102 ASN A N 1
ATOM 707 C CA . ASN A 1 94 ? -30.16522 6.67781 -25.21262 1.000 23.40293 102 ASN A CA 1
ATOM 708 C C . ASN A 1 94 ? -29.19850 7.85342 -25.18719 1.000 23.23033 102 ASN A C 1
ATOM 709 O O . ASN A 1 94 ? -28.98430 8.48730 -26.22269 1.000 23.66783 102 ASN A O 1
ATOM 714 N N . ASP A 1 95 ? -28.62916 8.18078 -24.02526 1.000 22.67640 103 ASP A N 1
ATOM 715 C CA . ASP A 1 95 ? -27.61940 9.22604 -23.91222 1.000 21.94869 103 ASP A CA 1
ATOM 716 C C . ASP A 1 95 ? -26.26549 8.54213 -23.74104 1.000 21.13693 103 ASP A C 1
ATOM 717 O O . ASP A 1 95 ? -26.02916 7.84290 -22.75514 1.000 19.98044 103 ASP A O 1
ATOM 722 N N . TYR A 1 96 ? -25.38698 8.71435 -24.72730 1.000 19.88827 104 TYR A N 1
ATOM 723 C CA . TYR A 1 96 ? -24.09144 8.05894 -24.71869 1.000 19.31385 104 TYR A CA 1
ATOM 724 C C . TYR A 1 96 ? -22.99679 8.88398 -24.05622 1.000 18.30934 104 TYR A C 1
ATOM 725 O O . TYR A 1 96 ? -21.85584 8.42364 -23.99079 1.000 17.83480 104 TYR A O 1
ATOM 734 N N . THR A 1 97 ? -23.31657 10.06987 -23.53888 1.000 19.37963 105 THR A N 1
ATOM 735 C CA . THR A 1 97 ? -22.33490 10.83824 -22.77092 1.000 18.57813 105 THR A CA 1
ATOM 736 C C . THR A 1 97 ? -21.70121 10.03143 -21.63745 1.000 16.89696 105 THR A C 1
ATOM 737 O O . THR A 1 97 ? -20.46428 10.03216 -21.52705 1.000 16.12281 105 THR A O 1
ATOM 741 N N . PRO A 1 98 ? -22.44774 9.30395 -20.79913 1.000 17.94155 106 PRO A N 1
ATOM 742 C CA . PRO A 1 98 ? -21.76740 8.48601 -19.77498 1.000 16.75582 106 PRO A CA 1
ATOM 743 C C . PRO A 1 98 ? -20.85861 7.41645 -20.35415 1.000 16.47675 106 PRO A C 1
ATOM 744 O O . PRO A 1 98 ? -19.83783 7.09007 -19.73128 1.000 16.07851 106 PRO A O 1
ATOM 748 N N . VAL A 1 99 ? -21.17528 6.88961 -21.54318 1.000 16.52865 107 VAL A N 1
ATOM 749 C CA . VAL A 1 99 ? -20.30292 5.90142 -22.17320 1.000 16.60401 107 VAL A CA 1
ATOM 750 C C . VAL A 1 99 ? -18.99802 6.54859 -22.61140 1.000 17.26259 107 VAL A C 1
ATOM 751 O O . VAL A 1 99 ? -17.91338 5.96283 -22.45381 1.000 16.92774 107 VAL A O 1
ATOM 755 N N . PHE A 1 100 ? -19.07867 7.77322 -23.13626 1.000 17.65233 108 PHE A N 1
ATOM 756 C CA . PHE A 1 100 ? -17.87515 8.51276 -23.50272 1.000 18.17110 108 PHE A CA 1
ATOM 757 C C . PHE A 1 100 ? -16.95942 8.70443 -22.29555 1.000 16.47969 108 PHE A C 1
ATOM 758 O O . PHE A 1 100 ? -15.75121 8.41748 -22.35812 1.000 16.52042 108 PHE A O 1
ATOM 766 N N . HIS A 1 101 ? -17.52385 9.16149 -21.17636 1.000 16.99590 109 HIS A N 1
ATOM 767 C CA . HIS A 1 101 ? -16.70346 9.36922 -19.99096 1.000 16.46283 109 HIS A CA 1
ATOM 768 C C . HIS A 1 101 ? -16.17486 8.05028 -19.43968 1.000 16.53239 109 HIS A C 1
ATOM 769 O O . HIS A 1 101 ? -15.05594 8.01270 -18.91715 1.000 16.84419 109 HIS A O 1
ATOM 776 N N . THR A 1 102 ? -16.95035 6.96396 -19.53852 1.000 17.12840 110 THR A N 1
ATOM 777 C CA . THR A 1 102 ? -16.41459 5.65626 -19.16395 1.000 17.46610 110 THR A CA 1
ATOM 778 C C . THR A 1 102 ? -15.18570 5.31740 -19.99332 1.000 18.19796 110 THR A C 1
ATOM 779 O O . THR A 1 102 ? -14.21038 4.76529 -19.47115 1.000 18.86957 110 THR A O 1
ATOM 783 N N . GLY A 1 103 ? -15.21308 5.63784 -21.29285 1.000 17.56796 111 GLY A N 1
ATOM 784 C CA . GLY A 1 103 ? -14.04038 5.38926 -22.11215 1.000 18.75646 111 GLY A CA 1
ATOM 785 C C . GLY A 1 103 ? -12.81680 6.12390 -21.59972 1.000 19.05411 111 GLY A C 1
ATOM 786 O O . GLY A 1 103 ? -11.71298 5.57409 -21.57779 1.000 19.73216 111 GLY A O 1
ATOM 787 N N . GLN A 1 104 ? -12.99395 7.37892 -21.18372 1.000 18.80447 112 GLN A N 1
ATOM 788 C CA . GLN A 1 104 ? -11.88778 8.11541 -20.57994 1.000 18.70899 112 GLN A CA 1
ATOM 789 C C . GLN A 1 104 ? -11.38328 7.40546 -19.33500 1.000 19.40522 112 GLN A C 1
ATOM 790 O O . GLN A 1 104 ? -10.16993 7.23670 -19.14995 1.000 20.33801 112 GLN A O 1
ATOM 796 N N . CYS A 1 105 ? -12.30915 6.98972 -18.46059 1.000 17.78859 113 CYS A N 1
ATOM 797 C CA . CYS A 1 105 ? -11.92512 6.28987 -17.24039 1.000 19.10113 113 CYS A CA 1
ATOM 798 C C . CYS A 1 105 ? -11.14308 5.02308 -17.55698 1.000 19.83856 113 CYS A C 1
ATOM 799 O O . CYS A 1 105 ? -10.15688 4.70934 -16.88149 1.000 20.83724 113 CYS A O 1
ATOM 802 N N . GLN A 1 106 ? -11.57317 4.27545 -18.57529 1.000 22.07237 114 GLN A N 1
ATOM 803 C CA . GLN A 1 106 ? -10.88726 3.02900 -18.89783 1.000 22.80939 114 GLN A CA 1
ATOM 804 C C . GLN A 1 106 ? -9.47049 3.28414 -19.39052 1.000 23.96743 114 GLN A C 1
ATOM 805 O O . GLN A 1 106 ? -8.55526 2.51548 -19.07411 1.000 24.87107 114 GLN A O 1
ATOM 811 N N . LEU A 1 107 ? -9.26340 4.35039 -20.17047 1.000 21.26626 115 LEU A N 1
ATOM 812 C CA . LEU A 1 107 ? -7.89679 4.68817 -20.56294 1.000 22.19864 115 LEU A CA 1
ATOM 813 C C . LEU A 1 107 ? -7.03394 4.97147 -19.34185 1.000 22.85276 115 LEU A C 1
ATOM 814 O O . LEU A 1 107 ? -5.87135 4.54906 -19.28112 1.000 23.88683 115 LEU A O 1
ATOM 819 N N . ARG A 1 108 ? -7.58686 5.68038 -18.35658 1.000 22.94404 116 ARG A N 1
ATOM 820 C CA . ARG A 1 108 ? -6.81224 5.98016 -17.15931 1.000 23.85683 116 ARG A CA 1
ATOM 821 C C . ARG A 1 108 ? -6.55665 4.73033 -16.33216 1.000 24.39882 116 ARG A C 1
ATOM 822 O O . ARG A 1 108 ? -5.56495 4.67423 -15.59618 1.000 25.75403 116 ARG A O 1
ATOM 830 N N . LEU A 1 109 ? -7.43906 3.73177 -16.42476 1.000 23.49667 117 LEU A N 1
ATOM 831 C CA . LEU A 1 109 ? -7.26411 2.45475 -15.74315 1.000 23.97906 117 LEU A CA 1
ATOM 832 C C . LEU A 1 109 ? -6.39203 1.48051 -16.52668 1.000 24.90351 117 LEU A C 1
ATOM 833 O O . LEU A 1 109 ? -6.27774 0.31857 -16.12393 1.000 25.78554 117 LEU A O 1
ATOM 838 N N . LYS A 1 110 ? -5.78248 1.93389 -17.62658 1.000 25.67817 118 LYS A N 1
ATOM 839 C CA . LYS A 1 110 ? -4.89900 1.10388 -18.45346 1.000 26.92435 118 LYS A CA 1
ATOM 840 C C . LYS A 1 110 ? -5.63898 -0.07886 -19.07702 1.000 27.23918 118 LYS A C 1
ATOM 841 O O . LYS A 1 110 ? -5.10293 -1.18398 -19.19190 1.000 28.30764 118 LYS A O 1
ATOM 845 N N . ALA A 1 111 ? -6.88660 0.16125 -19.48965 1.000 24.47793 119 ALA A N 1
ATOM 846 C CA . ALA A 1 111 ? -7.72273 -0.83229 -20.16117 1.000 23.92911 119 ALA A CA 1
ATOM 847 C C . ALA A 1 111 ? -8.12402 -0.29439 -21.53132 1.000 23.84877 119 ALA A C 1
ATOM 848 O O . ALA A 1 111 ? -9.29378 0.04691 -21.75577 1.000 22.55897 119 ALA A O 1
ATOM 850 N N . PRO A 1 112 ? -7.17285 -0.20010 -22.46612 1.000 25.58981 120 PRO A N 1
ATOM 851 C CA . PRO A 1 112 ? -7.46720 0.46167 -23.75245 1.000 25.60589 120 PRO A CA 1
ATOM 852 C C . PRO A 1 112 ? -8.47224 -0.27449 -24.62237 1.000 24.69090 120 PRO A C 1
ATOM 853 O O . PRO A 1 112 ? -9.16640 0.36865 -25.42047 1.000 24.00249 120 PRO A O 1
ATOM 857 N N . LEU A 1 113 ? -8.54997 -1.60291 -24.53916 1.000 28.29368 121 LEU A N 1
ATOM 858 C CA . LEU A 1 113 ? -9.56620 -2.30168 -25.31749 1.000 27.03394 121 LEU A CA 1
ATOM 859 C C . LEU A 1 113 ? -10.96354 -1.98750 -24.80485 1.000 26.07242 121 LEU A C 1
ATOM 860 O O . LEU A 1 113 ? -11.89697 -1.82391 -25.59440 1.000 25.64373 121 LEU A O 1
ATOM 865 N N . LYS A 1 114 ? -11.13193 -1.89909 -23.48688 1.000 26.51560 122 LYS A N 1
ATOM 866 C CA . LYS A 1 114 ? -12.42307 -1.48183 -22.95599 1.000 25.26528 122 LYS A CA 1
ATOM 867 C C . LYS A 1 114 ? -12.75861 -0.05885 -23.38248 1.000 24.77302 122 LYS A C 1
ATOM 868 O O . LYS A 1 114 ? -13.90045 0.23176 -23.75955 1.000 23.91826 122 LYS A O 1
ATOM 874 N N . ALA A 1 115 ? -11.77439 0.84412 -23.33820 1.000 21.03913 123 ALA A N 1
ATOM 875 C CA . ALA A 1 115 ? -12.01481 2.21845 -23.75833 1.000 21.34111 123 ALA A CA 1
ATOM 876 C C . ALA A 1 115 ? -12.42508 2.27622 -25.22359 1.000 22.10640 123 ALA A C 1
ATOM 877 O O . ALA A 1 115 ? -13.37385 2.97732 -25.58589 1.000 21.33910 123 ALA A O 1
ATOM 879 N N . LYS A 1 116 ? -11.69958 1.55884 -26.08438 1.000 25.84736 124 LYS A N 1
ATOM 880 C CA . LYS A 1 116 ? -12.03361 1.53470 -27.50466 1.000 26.36902 124 LYS A CA 1
ATOM 881 C C . LYS A 1 116 ? -13.47532 1.09413 -27.72187 1.000 26.35301 124 LYS A C 1
ATOM 882 O O . LYS A 1 116 ? -14.20117 1.68725 -28.53338 1.000 25.61573 124 LYS A O 1
ATOM 888 N N . GLU A 1 117 ? -13.91577 0.06630 -26.98896 1.000 23.96400 125 GLU A N 1
ATOM 889 C CA . GLU A 1 117 ? -15.29475 -0.38897 -27.12006 1.000 23.56032 125 GLU A CA 1
ATOM 890 C C . GLU A 1 117 ? -16.27084 0.70571 -26.72129 1.000 21.94612 125 GLU A C 1
ATOM 891 O O . GLU A 1 117 ? -17.32052 0.86887 -27.35425 1.000 21.98914 125 GLU A O 1
ATOM 893 N N . CYS A 1 118 ? -15.95179 1.45161 -25.66005 1.000 21.75167 126 CYS A N 1
ATOM 894 C CA . CYS A 1 118 ? -16.80185 2.56652 -25.25953 1.000 20.03275 126 CYS A CA 1
ATOM 895 C C . CYS A 1 118 ? -16.88228 3.61631 -26.35877 1.000 19.44622 126 CYS A C 1
ATOM 896 O O . CYS A 1 118 ? -17.97393 4.06392 -26.72104 1.000 18.68430 126 CYS A O 1
ATOM 899 N N . PHE A 1 119 ? -15.73410 4.05379 -26.88109 1.000 19.11300 127 PHE A N 1
ATOM 900 C CA . PHE A 1 119 ? -15.77317 5.11601 -27.88498 1.000 18.44986 127 PHE A CA 1
ATOM 901 C C . PHE A 1 119 ? -16.44735 4.64292 -29.16366 1.000 20.28963 127 PHE A C 1
ATOM 902 O O . PHE A 1 119 ? -17.17869 5.40911 -29.79898 1.000 19.34554 127 PHE A O 1
ATOM 910 N N . GLU A 1 120 ? -16.22707 3.38125 -29.54059 1.000 25.56776 128 GLU A N 1
ATOM 911 C CA . GLU A 1 120 ? -16.89505 2.82898 -30.71587 1.000 27.22409 128 GLU A CA 1
ATOM 912 C C . GLU A 1 120 ? -18.40508 2.78861 -30.52681 1.000 27.08785 128 GLU A C 1
ATOM 913 O O . GLU A 1 120 ? -19.16077 3.07134 -31.46475 1.000 27.49922 128 GLU A O 1
ATOM 919 N N . LEU A 1 121 ? -18.87106 2.45604 -29.31530 1.000 22.02196 129 LEU A N 1
ATOM 920 C CA . LEU A 1 121 ? -20.31052 2.43587 -29.08371 1.000 20.57834 129 LEU A CA 1
ATOM 921 C C . LEU A 1 121 ? -20.91084 3.82661 -29.24862 1.000 19.39977 129 LEU A C 1
ATOM 922 O O . LEU A 1 121 ? -21.99951 3.97456 -29.82004 1.000 19.80092 129 LEU A O 1
ATOM 927 N N . VAL A 1 122 ? -20.21963 4.85620 -28.74267 1.000 17.25963 130 VAL A N 1
ATOM 928 C CA . VAL A 1 122 ? -20.67296 6.23261 -28.93937 1.000 17.19835 130 VAL A CA 1
ATOM 929 C C . VAL A 1 122 ? -20.82907 6.53463 -30.42529 1.000 18.27712 130 VAL A C 1
ATOM 930 O O . VAL A 1 122 ? -21.86117 7.05532 -30.86339 1.000 19.19689 130 VAL A O 1
ATOM 934 N N A ILE A 1 123 ? -19.78891 6.22709 -31.21565 0.529 17.94346 131 ILE A N 1
ATOM 935 N N B ILE A 1 123 ? -19.82425 6.19287 -31.22760 0.471 18.54311 131 ILE A N 1
ATOM 936 C CA A ILE A 1 123 ? -19.81482 6.47455 -32.65937 0.529 19.84846 131 ILE A CA 1
ATOM 937 C CA B ILE A 1 123 ? -19.89153 6.54852 -32.64008 0.471 19.63365 131 ILE A CA 1
ATOM 938 C C A ILE A 1 123 ? -20.98942 5.75384 -33.30315 0.529 21.94241 131 ILE A C 1
ATOM 939 C C B ILE A 1 123 ? -20.93811 5.72247 -33.37744 0.471 22.13680 131 ILE A C 1
ATOM 940 O O A ILE A 1 123 ? -21.70792 6.31364 -34.14223 0.529 23.07128 131 ILE A O 1
ATOM 941 O O B ILE A 1 123 ? -21.54951 6.20158 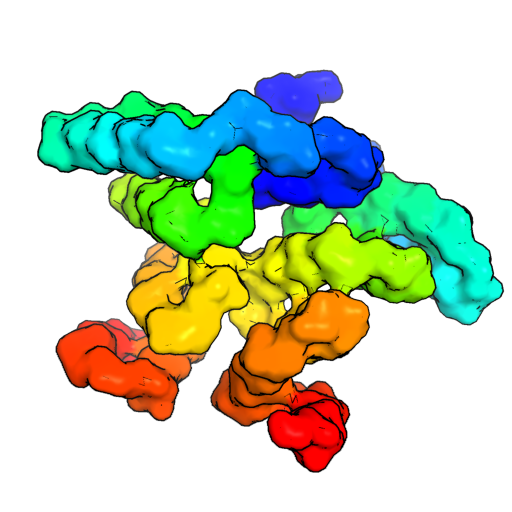-34.34312 0.471 22.47786 131 ILE A O 1
ATOM 950 N N . GLN A 1 124 ? -21.18674 4.48795 -32.93501 1.000 22.41288 132 GLN A N 1
ATOM 951 C CA . GLN A 1 124 ? -22.17644 3.66296 -33.61684 1.000 23.31147 132 GLN A CA 1
ATOM 952 C C . GLN A 1 124 ? -23.60610 4.02722 -33.25332 1.000 21.83824 132 GLN A C 1
ATOM 953 O O . GLN A 1 124 ? -24.49898 3.89241 -34.09939 1.000 22.90783 132 GLN A O 1
ATOM 956 N N . HIS A 1 125 ? -23.86003 4.46628 -32.01106 1.000 19.48074 133 HIS A N 1
ATOM 957 C CA . HIS A 1 125 ? -25.23764 4.64178 -31.57350 1.000 19.62758 133 HIS A CA 1
ATOM 958 C C . HIS A 1 125 ? -25.64644 6.08522 -31.32222 1.000 20.05591 133 HIS A C 1
ATOM 959 O O . HIS A 1 125 ? -26.83540 6.38984 -31.43246 1.000 21.79237 133 HIS A O 1
ATOM 966 N N . SER A 1 126 ? -24.72399 6.97202 -30.97648 1.000 19.04633 134 SER A N 1
ATOM 967 C CA . SER A 1 126 ? -25.12726 8.30724 -30.55605 1.000 21.08610 134 SER A CA 1
ATOM 968 C C . SER A 1 126 ? -25.56896 9.14754 -31.75528 1.000 21.00072 134 SER A C 1
ATOM 969 O O . SER A 1 126 ? -25.05057 9.01286 -32.86522 1.000 20.27316 134 SER A O 1
ATOM 972 N N . ASN A 1 127 ? -26.55309 10.01102 -31.52166 1.000 26.27548 135 ASN A N 1
ATOM 973 C CA . ASN A 1 127 ? -26.93674 11.03538 -32.48418 1.000 28.73896 135 ASN A CA 1
ATOM 974 C C . ASN A 1 127 ? -26.38626 12.40449 -32.11123 1.000 29.83672 135 ASN A C 1
ATOM 975 O O . ASN A 1 127 ? -26.74483 13.40620 -32.74225 1.000 31.55213 135 ASN A O 1
ATOM 980 N N . ASP A 1 128 ? -25.50958 12.46257 -31.10981 1.000 27.58028 136 ASP A N 1
ATOM 981 C CA . ASP A 1 128 ? -24.89555 13.70341 -30.63990 1.000 24.18145 136 ASP A CA 1
ATOM 982 C C . ASP A 1 128 ? -23.60741 13.88916 -31.42978 1.000 23.02147 136 ASP A C 1
ATOM 983 O O . ASP A 1 128 ? -22.58638 13.27371 -31.12919 1.000 21.78881 136 ASP A O 1
ATOM 988 N N . GLU A 1 129 ? -23.64848 14.75666 -32.44854 1.000 24.19387 137 GLU A N 1
ATOM 989 C CA . GLU A 1 129 ? -22.50133 14.88026 -33.34968 1.000 23.34988 137 GLU A CA 1
ATOM 990 C C . GLU A 1 129 ? -21.27242 15.44222 -32.64881 1.000 21.00863 137 GLU A C 1
ATOM 991 O O . GLU A 1 129 ? -20.15073 15.00420 -32.92762 1.000 21.23735 137 GLU A O 1
ATOM 997 N N . LYS A 1 130 ? -21.45341 16.37818 -31.71055 1.000 21.73333 138 LYS A N 1
ATOM 998 C CA . LYS A 1 130 ? -20.29233 16.91349 -31.00687 1.000 22.14733 138 LYS A CA 1
ATOM 999 C C . LYS A 1 130 ? -19.66543 15.85653 -30.11021 1.000 21.44685 138 LYS A C 1
ATOM 1000 O O . LYS A 1 130 ? -18.43366 15.76974 -30.02025 1.000 21.82048 138 LYS A O 1
ATOM 1004 N N . LEU A 1 131 ? -20.49640 15.04666 -29.44987 1.000 21.52743 139 LEU A N 1
ATOM 1005 C CA . LEU A 1 131 ? -19.97910 13.94798 -28.63613 1.000 20.91166 139 LEU A CA 1
ATOM 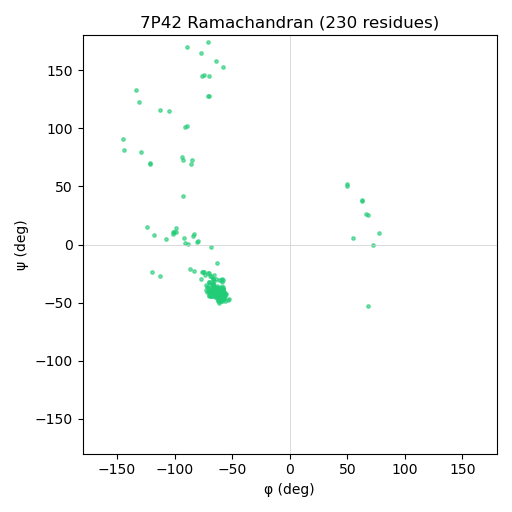1006 C C . LEU A 1 131 ? -19.22665 12.93605 -29.49355 1.000 20.04108 139 LEU A C 1
ATOM 1007 O O . LEU A 1 131 ? -18.15461 12.45296 -29.10558 1.000 19.79598 139 LEU A O 1
ATOM 1012 N N . LYS A 1 132 ? -19.75609 12.62729 -30.67800 1.000 18.13758 140 LYS A N 1
ATOM 1013 C CA . LYS A 1 132 ? -19.08996 11.67254 -31.56304 1.000 20.57317 140 LYS A CA 1
ATOM 1014 C C . LYS A 1 132 ? -17.74537 12.19033 -32.05000 1.000 19.74670 140 LYS A C 1
ATOM 1015 O O . LYS A 1 132 ? -16.80655 11.40741 -32.23699 1.000 20.73650 140 LYS A O 1
ATOM 1021 N N . ILE A 1 133 ? -17.65275 13.49223 -32.32604 1.000 24.43834 141 ILE A N 1
ATOM 1022 C CA . ILE A 1 133 ? -16.37551 14.09209 -32.70670 1.000 25.20200 141 ILE A CA 1
ATOM 1023 C C . ILE A 1 133 ? -15.34115 13.87848 -31.60755 1.000 23.94697 141 ILE A C 1
ATOM 1024 O O . ILE A 1 133 ? -14.19286 13.49798 -31.87137 1.000 25.04505 141 ILE A O 1
ATOM 1029 N N . LYS A 1 134 ? -15.73516 14.12728 -30.35365 1.000 23.70247 142 LYS A N 1
ATOM 1030 C CA . LYS A 1 134 ? -14.82798 13.89119 -29.23530 1.000 24.01873 142 LYS A CA 1
ATOM 1031 C C . LYS A 1 134 ? -14.46082 12.41781 -29.12792 1.000 22.86425 142 LYS A C 1
ATOM 1032 O O . LYS A 1 134 ? -13.28848 12.07706 -28.92280 1.000 23.28335 142 LYS A O 1
ATOM 1038 N N . ALA A 1 135 ? -15.44790 11.53122 -29.27790 1.000 20.69319 143 ALA A N 1
ATOM 1039 C CA . ALA A 1 135 ? -15.17100 10.09927 -29.19747 1.000 20.53419 143 ALA A CA 1
ATOM 1040 C C . ALA A 1 135 ? -14.19597 9.66761 -30.28283 1.000 22.76996 143 ALA A C 1
ATOM 1041 O O . ALA A 1 135 ? -13.29933 8.85395 -30.03233 1.000 23.28515 143 ALA A O 1
ATOM 1043 N N . GLN A 1 136 ? -14.36657 10.19066 -31.50310 1.000 21.74970 144 GLN A N 1
ATOM 1044 C CA . GLN A 1 136 ? -13.46077 9.83711 -32.59066 1.000 24.59965 144 GLN A CA 1
ATOM 1045 C C . GLN A 1 136 ? -12.04252 10.32650 -32.31463 1.000 23.99295 144 GLN A C 1
ATOM 1046 O O . GLN A 1 136 ? -11.06898 9.64882 -32.65625 1.000 26.00590 144 GLN A O 1
ATOM 1052 N N . SER A 1 137 ? -11.90499 11.50548 -31.69919 1.000 27.23900 145 SER A N 1
ATOM 1053 C CA . SER A 1 137 ? -10.57465 12.00284 -31.35924 1.000 26.93714 145 SER A CA 1
ATOM 1054 C C . SER A 1 137 ? -9.85003 11.05170 -30.40932 1.000 26.66686 145 SER A C 1
ATOM 1055 O O . SER A 1 137 ? -8.63462 10.84982 -30.53021 1.000 27.26326 145 SER A O 1
ATOM 1058 N N . TYR A 1 138 ? -10.57552 10.45960 -29.45579 1.000 23.42317 146 TYR A N 1
ATOM 1059 C CA . TYR A 1 138 ? -9.95727 9.45125 -28.60104 1.000 22.73026 146 TYR A CA 1
ATOM 1060 C C . TYR A 1 138 ? -9.62042 8.17993 -29.37259 1.000 24.48172 146 TYR A C 1
ATOM 1061 O O . TYR A 1 138 ? -8.53042 7.61922 -29.19918 1.000 25.61149 146 TYR A O 1
ATOM 1070 N N . LEU A 1 139 ? -10.53901 7.70257 -30.22092 1.000 24.59899 147 LEU A N 1
ATOM 1071 C CA . LEU A 1 139 ? -10.24881 6.51944 -31.02775 1.000 28.93137 147 LEU A CA 1
ATOM 1072 C C . LEU A 1 139 ? -9.02585 6.73063 -31.90904 1.000 31.72748 147 LEU A C 1
ATOM 1073 O O . LEU A 1 139 ? -8.20004 5.82269 -32.06300 1.000 33.80555 147 LEU A O 1
ATOM 1078 N N . ASP A 1 140 ? -8.90441 7.91793 -32.50928 1.000 35.29260 148 ASP A N 1
ATOM 1079 C CA . ASP A 1 140 ? -7.76262 8.20747 -33.37285 1.000 35.95401 148 ASP A CA 1
ATOM 1080 C C . ASP A 1 140 ? -6.44141 8.07019 -32.62922 1.000 35.37139 148 ASP A C 1
ATOM 1081 O O . ASP A 1 140 ? -5.42147 7.72291 -33.23798 1.000 36.64259 148 ASP A O 1
ATOM 1086 N N . ALA A 1 141 ? -6.43997 8.32505 -31.31719 1.000 34.19821 149 ALA A N 1
ATOM 1087 C CA . ALA A 1 141 ? -5.22154 8.27448 -30.51982 1.000 33.24112 149 ALA A CA 1
ATOM 1088 C C . ALA A 1 141 ? -4.89648 6.88463 -29.99218 1.000 34.24465 149 ALA A C 1
ATOM 1089 O O . ALA A 1 141 ? -3.73104 6.62342 -29.67217 1.000 34.71706 149 ALA A O 1
ATOM 1091 N N . ILE A 1 142 ? -5.88445 5.99334 -29.91104 1.000 32.48333 150 ILE A N 1
ATOM 1092 C CA . ILE A 1 142 ? -5.67205 4.66776 -29.33797 1.000 33.38975 150 ILE A CA 1
ATOM 1093 C C . ILE A 1 142 ? -4.81271 3.83332 -30.27295 1.000 37.35082 150 ILE A C 1
ATOM 1094 O O . ILE A 1 142 ? -5.11554 3.69429 -31.46455 1.000 40.77105 150 ILE A O 1
ATOM 1099 N N . GLN A 1 143 ? -3.73858 3.26899 -29.73386 1.000 32.98949 151 GLN A N 1
ATOM 1100 C CA . GLN A 1 143 ? -2.77550 2.52880 -30.54080 1.000 36.41404 151 GLN A CA 1
ATOM 1101 C C . GLN A 1 143 ? -3.29406 1.14367 -30.91233 1.000 41.27689 151 GLN A C 1
ATOM 1102 O O . GLN A 1 143 ? -3.91411 0.46194 -30.09777 1.000 40.57764 151 GLN A O 1
ATOM 1109 N N . GLY B 1 1 ? -34.05959 -1.47841 -5.05393 1.000 28.78868 9 GLY B N 1
ATOM 1110 C CA . GLY B 1 1 ? -33.62987 -2.64573 -5.78924 1.000 27.96735 9 GLY B CA 1
ATOM 1111 C C . GLY B 1 1 ? -32.13795 -2.68422 -6.03683 1.000 26.81121 9 GLY B C 1
ATOM 1112 O O . GLY B 1 1 ? -31.36954 -1.98119 -5.38574 1.000 25.80901 9 GLY B O 1
ATOM 1113 N N A SER B 1 2 ? -31.72591 -3.52859 -6.98546 0.602 23.93002 10 SER B N 1
ATOM 1114 N N B SER B 1 2 ? -31.73322 -3.50020 -7.00761 0.398 23.90824 10 SER B N 1
ATOM 1115 C CA A SER B 1 2 ? -30.30692 -3.67624 -7.30404 0.602 23.20900 10 SER B CA 1
ATOM 1116 C CA B SER B 1 2 ? -30.31264 -3.67917 -7.28123 0.398 22.50226 10 SER B CA 1
ATOM 1117 C C A SER B 1 2 ? -29.67644 -2.34844 -7.68064 0.602 21.95563 10 SER B C 1
ATOM 1118 C C B SER B 1 2 ? -29.65695 -2.37702 -7.72500 0.398 22.10061 10 SER B C 1
ATOM 1119 O O A SER B 1 2 ? -28.53299 -2.06725 -7.30440 0.602 21.23474 10 SER B O 1
ATOM 1120 O O B SER B 1 2 ? -28.48727 -2.12636 -7.40906 0.398 20.73834 10 SER B O 1
ATOM 1125 N N . ILE B 1 3 ? -30.38833 -1.53782 -8.46623 1.000 21.92942 11 ILE B N 1
ATOM 1126 C CA . ILE B 1 3 ? -29.82118 -0.27805 -8.93161 1.000 21.18437 11 ILE B CA 1
ATOM 1127 C C . ILE B 1 3 ? -29.61957 0.67848 -7.76671 1.000 21.09195 11 ILE B C 1
ATOM 1128 O O . ILE B 1 3 ? -28.57086 1.32155 -7.65793 1.000 19.77016 11 ILE B O 1
ATOM 1133 N N A SER B 1 4 ? -30.60890 0.79498 -6.87848 0.525 22.24799 12 SER B N 1
ATOM 1134 N N B SER B 1 4 ? -30.62935 0.79869 -6.89946 0.475 22.62915 12 SER B N 1
ATOM 1135 C CA A SER B 1 4 ? -30.43722 1.68090 -5.73016 0.525 23.16572 12 SER B CA 1
ATOM 1136 C CA B SER B 1 4 ? -30.50331 1.62502 -5.70260 0.475 23.41846 12 SER B CA 1
ATOM 1137 C C A SER B 1 4 ? -29.29377 1.20993 -4.83830 0.525 21.10991 12 SER B C 1
ATOM 1138 C C B SER B 1 4 ? -29.29512 1.20105 -4.88003 0.475 21.07771 12 SER B C 1
ATOM 1139 O O A SER B 1 4 ? -28.53388 2.02993 -4.31352 0.525 21.57401 12 SER B O 1
ATOM 1140 O O B SER B 1 4 ? -28.49698 2.03917 -4.44644 0.475 20.55728 12 SER B O 1
ATOM 1145 N N . THR B 1 5 ? -29.13602 -0.10734 -4.67752 1.000 22.70742 13 THR B N 1
ATOM 1146 C CA . THR B 1 5 ? -27.98371 -0.61870 -3.93682 1.000 21.83347 13 THR B CA 1
ATOM 1147 C C . THR B 1 5 ? -26.67333 -0.18858 -4.59565 1.000 21.81896 13 THR B C 1
ATOM 1148 O O . THR B 1 5 ? -25.73971 0.24588 -3.91084 1.000 22.85415 13 THR B O 1
ATOM 1152 N N . ALA B 1 6 ? -26.59251 -0.27717 -5.92862 1.000 18.05692 14 ALA B N 1
ATOM 1153 C CA . ALA B 1 6 ? -25.37630 0.14701 -6.61425 1.000 19.31389 14 ALA B CA 1
ATOM 1154 C C . ALA B 1 6 ? -25.10421 1.62797 -6.39833 1.000 19.20259 14 ALA B C 1
ATOM 1155 O O . ALA B 1 6 ? -23.95182 2.03117 -6.18823 1.000 21.53877 14 ALA B O 1
ATOM 1157 N N . VAL B 1 7 ? -26.14708 2.45874 -6.45249 1.000 19.04296 15 VAL B N 1
ATOM 1158 C CA . VAL B 1 7 ? -25.94514 3.89294 -6.25689 1.000 19.61370 15 VAL B CA 1
ATOM 1159 C C . VAL B 1 7 ? -25.54741 4.19927 -4.81575 1.000 20.94504 15 VAL B C 1
ATOM 1160 O O . VAL B 1 7 ? -24.63324 4.99689 -4.57230 1.000 21.89398 15 VAL B O 1
ATOM 1164 N N . ILE B 1 8 ? -26.23178 3.58624 -3.83997 1.000 22.43981 16 ILE B N 1
ATOM 1165 C CA . ILE B 1 8 ? -25.88862 3.79165 -2.42859 1.000 23.72854 16 ILE B CA 1
ATOM 1166 C C . ILE B 1 8 ? -24.44738 3.37352 -2.16342 1.000 24.54136 16 ILE B C 1
ATOM 1167 O O . ILE B 1 8 ? -23.68463 4.09073 -1.50233 1.000 26.42797 16 ILE B O 1
ATOM 1172 N N . ASP B 1 9 ? -24.04594 2.21283 -2.68785 1.000 24.55579 17 ASP B N 1
ATOM 1173 C CA . ASP B 1 9 ? -22.65891 1.78031 -2.53272 1.000 27.76185 17 ASP B CA 1
ATOM 1174 C C . ASP B 1 9 ? -21.70273 2.81115 -3.11887 1.000 30.39981 17 ASP B C 1
ATOM 1175 O O . ASP B 1 9 ? -20.63189 3.06883 -2.55825 1.000 34.31635 17 ASP B O 1
ATOM 1180 N N . ALA B 1 10 ? -22.07746 3.41754 -4.24733 1.000 20.63035 18 ALA B N 1
ATOM 1181 C CA . ALA B 1 10 ? -21.20538 4.40746 -4.87182 1.000 22.69887 18 ALA B CA 1
ATOM 1182 C C . ALA B 1 10 ? -21.17267 5.71441 -4.08792 1.000 21.70534 18 ALA B C 1
ATOM 1183 O O . ALA B 1 10 ? -20.11228 6.35077 -3.98281 1.000 24.19043 18 ALA B O 1
ATOM 1185 N N . ILE B 1 11 ? -22.32641 6.13989 -3.55277 1.000 24.28105 19 ILE B N 1
ATOM 1186 C CA . ILE B 1 11 ? -22.38165 7.34574 -2.72522 1.000 25.08257 19 ILE B CA 1
ATOM 1187 C C . ILE B 1 11 ? -21.49811 7.19093 -1.49867 1.000 27.40271 19 ILE B C 1
ATOM 1188 O O . ILE B 1 11 ? -20.70249 8.07785 -1.16048 1.000 29.08871 19 ILE B O 1
ATOM 1193 N N . ASN B 1 12 ? -21.60349 6.04779 -0.83092 1.000 35.57261 20 ASN B N 1
ATOM 1194 C CA . ASN B 1 12 ? -20.89363 5.86675 0.42638 1.000 38.77468 20 ASN B CA 1
ATOM 1195 C C . ASN B 1 12 ? -19.40456 5.61319 0.23443 1.000 43.14531 20 ASN B C 1
ATOM 1196 O O . ASN B 1 12 ? -18.62056 5.88231 1.15611 1.000 44.74717 20 ASN B O 1
ATOM 1201 N N . SER B 1 13 ? -19.00231 5.11232 -0.93495 1.000 57.01708 21 SER B N 1
ATOM 1202 C CA . SER B 1 13 ? -17.60388 4.86399 -1.27621 1.000 60.97595 21 SER B CA 1
ATOM 1203 C C . SER B 1 13 ? -16.86878 3.97676 -0.27614 1.000 64.79705 21 SER B C 1
ATOM 1204 O O . SER B 1 13 ? -15.65317 3.78993 -0.39095 1.000 68.79958 21 SER B O 1
ATOM 1206 N N . GLY B 1 14 ? -17.58290 3.43429 0.70639 1.000 43.94737 22 GLY B N 1
ATOM 1207 C CA . GLY B 1 14 ? -16.96871 2.54861 1.67068 1.000 48.92692 22 GLY B CA 1
ATOM 1208 C C . GLY B 1 14 ? -16.61977 1.21375 1.04748 1.000 50.89821 22 GLY B C 1
ATOM 1209 O O . GLY B 1 14 ? -16.93589 0.92492 -0.10859 1.000 53.97752 22 GLY B O 1
ATOM 1210 N N . ALA B 1 15 ? -15.94557 0.37301 1.82780 1.000 50.58501 23 ALA B N 1
ATOM 1211 C CA . ALA B 1 15 ? -15.57813 -0.93044 1.29989 1.000 49.87703 23 ALA B CA 1
ATOM 1212 C C . ALA B 1 15 ? -16.82290 -1.79639 1.17120 1.000 47.70835 23 ALA B C 1
ATOM 1213 O O . ALA B 1 15 ? -17.59770 -1.94313 2.12237 1.000 47.07933 23 ALA B O 1
ATOM 1215 N N . THR B 1 16 ? -17.01318 -2.35888 -0.01463 1.000 47.30567 24 THR B N 1
ATOM 1216 C CA . THR B 1 16 ? -18.08369 -3.29533 -0.30482 1.000 43.48679 24 THR B CA 1
ATOM 1217 C C . THR B 1 16 ? -17.63382 -4.72060 -0.00636 1.000 45.58704 24 THR B C 1
ATOM 1218 O O . THR B 1 16 ? -16.45692 -4.99094 0.24154 1.000 44.11318 24 THR B O 1
ATOM 1222 N N . LEU B 1 17 ? -18.59343 -5.64621 -0.03609 1.000 45.99236 25 LEU B N 1
ATOM 1223 C CA . LEU B 1 17 ? -18.23931 -7.05471 0.09170 1.000 48.49529 25 LEU B CA 1
ATOM 1224 C C . LEU B 1 17 ? -17.36732 -7.50975 -1.07529 1.000 54.10912 25 LEU B C 1
ATOM 1225 O O . LEU B 1 17 ? -16.45042 -8.32014 -0.89412 1.000 54.07490 25 LEU B O 1
ATOM 1227 N N . LYS B 1 18 ? -17.62493 -6.98665 -2.27937 1.000 55.62246 26 LYS B N 1
ATOM 1228 C CA . LYS B 1 18 ? -16.78813 -7.33123 -3.42674 1.000 57.96221 26 LYS B CA 1
ATOM 1229 C C . LYS B 1 18 ? -15.37553 -6.77404 -3.27969 1.000 60.62832 26 LYS B C 1
ATOM 1230 O O . LYS B 1 18 ? -14.40051 -7.43472 -3.65818 1.000 61.41526 26 LYS B O 1
ATOM 1236 N N . ASP B 1 19 ? -15.24677 -5.55723 -2.73695 1.000 60.49410 27 ASP B N 1
ATOM 1237 C CA . ASP B 1 19 ? -13.92708 -4.95391 -2.55906 1.000 60.79940 27 ASP B CA 1
ATOM 1238 C C . ASP B 1 19 ? -13.01822 -5.82135 -1.70089 1.000 58.70704 27 ASP B C 1
ATOM 1239 O O . ASP B 1 19 ? -11.79585 -5.81105 -1.88726 1.000 59.19657 27 ASP B O 1
ATOM 1244 N N . ILE B 1 20 ? -13.58695 -6.57174 -0.75689 1.000 63.49873 28 ILE B N 1
ATOM 1245 C CA . ILE B 1 20 ? -12.80367 -7.43189 0.12111 1.000 60.74837 28 ILE B CA 1
ATOM 1246 C C . ILE B 1 20 ? -12.80525 -8.88578 -0.34187 1.000 58.05270 28 ILE B C 1
ATOM 1247 O O . ILE B 1 20 ? -12.33755 -9.76158 0.39205 1.000 56.13308 28 ILE B O 1
ATOM 1249 N N . ASN B 1 21 ? -13.29562 -9.15799 -1.55425 1.000 55.18394 29 ASN B N 1
ATOM 1250 C CA . ASN B 1 21 ? -13.36602 -10.51624 -2.09686 1.000 52.93852 29 ASN B CA 1
ATOM 1251 C C . ASN B 1 21 ? -14.01776 -11.47006 -1.09746 1.000 50.91357 29 ASN B C 1
ATOM 1252 O O . ASN B 1 21 ? -13.48397 -12.52962 -0.76665 1.000 48.98736 29 ASN B O 1
ATOM 1254 N N . ALA B 1 22 ? -15.19685 -11.07357 -0.61443 1.000 54.24114 30 ALA B N 1
ATOM 1255 C CA . ALA B 1 22 ? -15.85440 -11.79997 0.46413 1.000 51.69785 30 ALA B CA 1
ATOM 1256 C C . ALA B 1 22 ? -16.38376 -13.16377 0.03788 1.000 54.04030 30 ALA B C 1
ATOM 1257 O O . ALA B 1 22 ? -16.52732 -14.04529 0.89091 1.000 50.40573 30 ALA B O 1
ATOM 1259 N N . ILE B 1 23 ? -16.67456 -13.37149 -1.24784 1.000 50.24524 31 ILE B N 1
ATOM 1260 C CA . ILE B 1 23 ? -17.15238 -14.65376 -1.74053 1.000 49.45510 31 ILE B CA 1
ATOM 1261 C C . ILE B 1 23 ? -16.33238 -15.03545 -2.96781 1.000 50.16970 31 ILE B C 1
ATOM 1262 O O . ILE B 1 23 ? -16.31100 -14.28828 -3.95072 1.000 52.55272 31 ILE B O 1
ATOM 1267 N N . PRO B 1 24 ? -15.66489 -16.18889 -2.97047 1.000 45.03596 32 PRO B N 1
ATOM 1268 C CA . PRO B 1 24 ? -14.84559 -16.57838 -4.12336 1.000 44.76504 32 PRO B CA 1
ATOM 1269 C C . PRO B 1 24 ? -15.67960 -16.79240 -5.37728 1.000 45.55204 32 PRO B C 1
ATOM 1270 O O . PRO B 1 24 ? -16.88785 -17.02902 -5.32363 1.000 45.65850 32 PRO B O 1
ATOM 1274 N N . ASP B 1 25 ? -15.00483 -16.68244 -6.52543 1.000 46.73350 33 ASP B N 1
ATOM 1275 C CA . ASP B 1 25 ? -15.68471 -16.83941 -7.80841 1.000 48.12210 33 ASP B CA 1
ATOM 1276 C C . ASP B 1 25 ? -16.39478 -18.18387 -7.90355 1.000 46.30225 33 ASP B C 1
ATOM 1277 O O . ASP B 1 25 ? -17.51837 -18.26512 -8.41312 1.000 47.19688 33 ASP B O 1
ATOM 1282 N N . ASP B 1 26 ? -15.74974 -19.25392 -7.42999 1.000 35.25952 34 ASP B N 1
ATOM 1283 C CA . ASP B 1 26 ? -16.32888 -20.58622 -7.57432 1.000 37.13795 34 ASP B CA 1
ATOM 1284 C C . ASP B 1 26 ? -17.62740 -20.71308 -6.78781 1.000 36.12008 34 ASP B C 1
ATOM 1285 O O . ASP B 1 26 ? -18.57718 -21.36232 -7.24429 1.000 35.48304 34 ASP B O 1
ATOM 1287 N N . MET B 1 27 ? -17.69438 -20.09013 -5.60837 1.000 32.37891 35 MET B N 1
ATOM 1288 C CA . MET B 1 27 ? -18.94017 -20.10083 -4.84807 1.000 31.49449 35 MET B CA 1
ATOM 1289 C C . MET B 1 27 ? -20.00929 -19.24624 -5.51574 1.000 27.34772 35 MET B C 1
ATOM 1290 O O . MET B 1 27 ? -21.18634 -19.62521 -5.53884 1.000 25.91004 35 MET B O 1
ATOM 1292 N N . MET B 1 28 ? -19.62093 -18.08738 -6.05862 1.000 29.77624 36 MET B N 1
ATOM 1293 C CA . MET B 1 28 ? -20.56843 -17.26893 -6.80923 1.000 27.78823 36 MET B CA 1
ATOM 1294 C C . MET B 1 28 ? -21.13383 -18.04640 -7.99244 1.000 26.99671 36 MET B C 1
ATOM 1295 O O . MET B 1 28 ? -22.34430 -18.00749 -8.23818 1.000 25.42229 36 MET B O 1
ATOM 1300 N N . ASP B 1 29 ? -20.27454 -18.78363 -8.71194 1.000 29.95974 37 ASP B N 1
ATOM 1301 C CA . ASP B 1 29 ? -20.74312 -19.64591 -9.79719 1.000 29.96233 37 ASP B CA 1
ATOM 1302 C C . ASP B 1 29 ? -21.77791 -20.64991 -9.29982 1.000 30.22253 37 ASP B C 1
ATOM 1303 O O . ASP B 1 29 ? -22.80192 -20.87068 -9.95889 1.000 29.03548 37 ASP B O 1
ATOM 1308 N N . ASP B 1 30 ? -21.52118 -21.27629 -8.14475 1.000 27.77672 38 ASP B N 1
ATOM 1309 C CA . ASP B 1 30 ? -22.45989 -22.25492 -7.59774 1.000 29.22074 38 ASP B CA 1
ATOM 1310 C C . ASP B 1 30 ? -23.80586 -21.61531 -7.27705 1.000 26.84567 38 ASP B C 1
ATOM 1311 O O . ASP B 1 30 ? -24.86016 -22.18742 -7.57191 1.000 26.81895 38 ASP B O 1
ATOM 1316 N N . ILE B 1 31 ? -23.78712 -20.42916 -6.66446 1.000 25.27933 39 ILE B N 1
ATOM 1317 C CA . ILE B 1 31 ? -25.02520 -19.74906 -6.29252 1.000 22.73912 39 ILE B CA 1
ATOM 1318 C C . ILE B 1 31 ? -25.82607 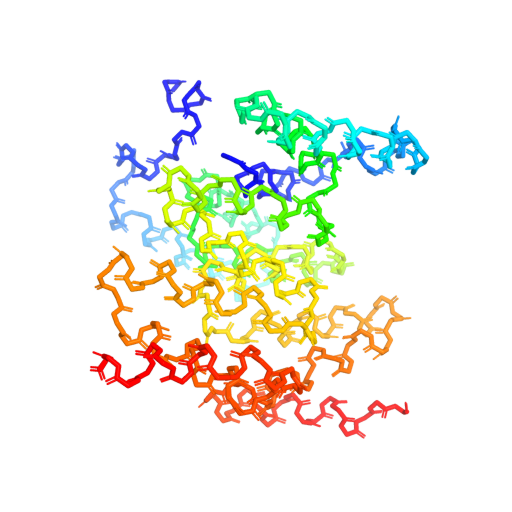-19.35929 -7.53310 1.000 20.91343 39 ILE B C 1
ATOM 1319 O O . ILE B 1 31 ? -27.06116 -19.45652 -7.54626 1.000 20.07121 39 ILE B O 1
ATOM 1324 N N . TYR B 1 32 ? -25.13834 -18.90707 -8.59072 1.000 22.48113 40 TYR B N 1
ATOM 1325 C CA . TYR B 1 32 ? -25.81108 -18.60927 -9.84929 1.000 21.73538 40 TYR B CA 1
ATOM 1326 C C . TYR B 1 32 ? -26.51064 -19.84738 -10.38872 1.000 22.23797 40 TYR B C 1
ATOM 1327 O O . TYR B 1 32 ? -27.66197 -19.77306 -10.83743 1.000 21.63010 40 TYR B O 1
ATOM 1336 N N A SER B 1 33 ? -25.84227 -21.00094 -10.34473 0.495 20.56430 41 SER B N 1
ATOM 1337 N N B SER B 1 33 ? -25.83213 -20.99671 -10.35116 0.505 20.53058 41 SER B N 1
ATOM 1338 C CA A SER B 1 33 ? -26.47967 -22.21815 -10.84150 0.495 21.90758 41 SER B CA 1
ATOM 1339 C CA B SER B 1 33 ? -26.45229 -22.23261 -10.82176 0.505 21.98490 41 SER B CA 1
ATOM 1340 C C A SER B 1 33 ? -27.65987 -22.62220 -9.96366 0.495 22.61234 41 SER B C 1
ATOM 1341 C C B SER B 1 33 ? -27.65956 -22.59791 -9.96607 0.505 22.56581 41 SER B C 1
ATOM 1342 O O A SER B 1 33 ? -28.67462 -23.11361 -10.47220 0.495 22.93474 41 SER B O 1
ATOM 1343 O O B SER B 1 33 ? -28.69212 -23.03374 -10.49039 0.505 22.74874 41 SER B O 1
ATOM 1348 N N . TYR B 1 34 ? -27.55010 -22.42396 -8.64360 1.000 22.63636 42 TYR B N 1
ATOM 1349 C CA . TYR B 1 34 ? -28.68638 -22.69407 -7.76914 1.000 23.00115 42 TYR B CA 1
ATOM 1350 C C . TYR B 1 34 ? -29.83787 -21.75056 -8.09567 1.000 20.06819 42 TYR B C 1
ATOM 1351 O O . TYR B 1 34 ? -31.00703 -22.15854 -8.09795 1.000 20.66416 42 TYR B O 1
ATOM 1360 N N . ALA B 1 35 ? -29.52290 -20.48139 -8.37873 1.000 21.28526 43 ALA B N 1
ATOM 1361 C CA . ALA B 1 35 ? -30.56472 -19.51886 -8.72156 1.000 20.40481 43 ALA B CA 1
ATOM 1362 C C . ALA B 1 35 ? -31.34150 -19.96508 -9.94716 1.000 21.02024 43 ALA B C 1
ATOM 1363 O O . ALA B 1 35 ? -32.57618 -19.89105 -9.97401 1.000 21.47260 43 ALA B O 1
ATOM 1365 N N A TYR B 1 36 ? -30.63433 -20.44423 -10.96391 0.770 23.26442 44 TYR B N 1
ATOM 1366 N N B TYR B 1 36 ? -30.63605 -20.44267 -10.97621 0.230 23.28516 44 TYR B N 1
ATOM 1367 C CA A TYR B 1 36 ? -31.30894 -20.87877 -12.18089 0.770 23.69290 44 TYR B CA 1
ATOM 1368 C CA B TYR B 1 36 ? -31.32225 -20.90516 -12.17939 0.230 24.14196 44 TYR B CA 1
ATOM 1369 C C A TYR B 1 36 ? -32.03010 -22.20947 -11.97204 0.770 27.18173 44 TYR B C 1
ATOM 1370 C C B TYR B 1 36 ? -32.05394 -22.21520 -11.94752 0.230 25.38334 44 TYR B C 1
ATOM 1371 O O A TYR B 1 36 ? -33.04892 -22.45605 -12.62724 0.770 26.89247 44 TYR B O 1
ATOM 1372 O O B TYR B 1 36 ? -33.08644 -22.46301 -12.58090 0.230 26.44717 44 TYR B O 1
ATOM 1389 N N . ASP B 1 37 ? -31.53442 -23.06609 -11.06239 1.000 24.12211 45 ASP B N 1
ATOM 1390 C CA . ASP B 1 37 ? -32.26981 -24.27518 -10.68549 1.000 27.44211 45 ASP B CA 1
ATOM 1391 C C . ASP B 1 37 ? -33.64891 -23.91064 -10.14074 1.000 27.50384 45 ASP B C 1
ATOM 1392 O O . ASP B 1 37 ? -34.66620 -24.47666 -10.55825 1.000 28.95044 45 ASP B O 1
ATOM 1397 N N . PHE B 1 38 ? -33.69960 -22.96638 -9.19460 1.000 22.81126 46 PHE B N 1
ATOM 1398 C CA . PHE B 1 38 ? -34.98756 -22.46974 -8.72002 1.000 22.41471 46 PHE B CA 1
ATOM 1399 C C . PHE B 1 38 ? -35.82563 -21.93947 -9.87830 1.000 22.61458 46 PHE B C 1
ATOM 1400 O O . PHE B 1 38 ? -37.00710 -22.29270 -10.02150 1.000 23.73810 46 PHE B O 1
ATOM 1408 N N . TYR B 1 39 ? -35.22709 -21.10605 -10.73391 1.000 23.99643 47 TYR B N 1
ATOM 1409 C CA . TYR B 1 39 ? -35.99433 -20.54955 -11.84084 1.000 24.79992 47 TYR B CA 1
ATOM 1410 C C . TYR B 1 39 ? -36.53997 -21.65060 -12.73750 1.000 25.74963 47 TYR B C 1
ATOM 1411 O O . TYR B 1 39 ? -37.72008 -21.63602 -13.09875 1.000 26.90950 47 TYR B O 1
ATOM 1420 N N . ASN B 1 40 ? -35.69034 -22.61561 -13.09892 1.000 27.44739 48 ASN B N 1
ATOM 1421 C CA . ASN B 1 40 ? -36.09356 -23.64826 -14.05522 1.000 28.82885 48 ASN B CA 1
ATOM 1422 C C . ASN B 1 40 ? -37.21438 -24.52611 -13.51708 1.000 31.60139 48 ASN B C 1
ATOM 1423 O O . ASN B 1 40 ? -37.96441 -25.12620 -14.29994 1.000 33.03595 48 ASN B O 1
ATOM 1428 N N A LYS B 1 41 ? -37.32963 -24.63274 -12.19449 0.578 25.64541 49 LYS B N 1
ATOM 1429 N N B LYS B 1 41 ? -37.33518 -24.63987 -12.19910 0.422 25.60020 49 LYS B N 1
ATOM 1430 C CA A LYS B 1 41 ? -38.38270 -25.40385 -11.54812 0.578 28.54396 49 LYS B CA 1
ATOM 1431 C CA B LYS B 1 41 ? -38.40789 -25.42317 -11.60441 0.422 28.58276 49 LYS B CA 1
ATOM 1432 C C A LYS B 1 41 ? -39.65827 -24.60116 -11.33906 0.578 27.51938 49 LYS B C 1
ATOM 1433 C C B LYS B 1 41 ? -39.66161 -24.60197 -11.34070 0.422 27.70487 49 LYS B C 1
ATOM 1434 O O A LYS B 1 41 ? -40.64558 -25.15292 -10.84638 0.578 29.77842 49 LYS B O 1
ATOM 1435 O O B LYS B 1 41 ? -40.63720 -25.14143 -10.81271 0.422 29.83747 49 LYS B O 1
ATOM 1442 N N . GLY B 1 42 ? -39.66596 -23.32342 -11.71283 1.000 24.41633 50 GLY B N 1
ATOM 1443 C CA . GLY B 1 42 ? -40.79904 -22.45562 -11.49186 1.000 24.97943 50 GLY B CA 1
ATOM 1444 C C . GLY B 1 42 ? -40.80605 -21.74802 -10.15956 1.000 24.86854 50 GLY B C 1
ATOM 1445 O O . GLY B 1 42 ? -41.76485 -21.02380 -9.86534 1.000 26.81408 50 GLY B O 1
ATOM 1446 N N . ARG B 1 43 ? -39.74636 -21.89497 -9.36831 1.000 24.87119 51 ARG B N 1
ATOM 1447 C CA . ARG B 1 43 ? -39.63034 -21.22424 -8.06938 1.000 24.74726 51 ARG B CA 1
ATOM 1448 C C . ARG B 1 43 ? -39.05676 -19.82222 -8.28137 1.000 25.15680 51 ARG B C 1
ATOM 1449 O O . ARG B 1 43 ? -37.92535 -19.50631 -7.91302 1.000 23.61701 51 ARG B O 1
ATOM 1457 N N . ILE B 1 44 ? -39.88612 -18.97609 -8.90221 1.000 24.08245 52 ILE B N 1
ATOM 1458 C CA . ILE B 1 44 ? -39.41223 -17.67431 -9.37072 1.000 23.35302 52 ILE B CA 1
ATOM 1459 C C . ILE B 1 44 ? -39.10218 -16.74732 -8.19838 1.000 24.01636 52 ILE B C 1
ATOM 1460 O O . ILE B 1 44 ? -38.17142 -15.93268 -8.27328 1.000 23.43398 52 ILE B O 1
ATOM 1465 N N . GLU B 1 45 ? -39.85504 -16.86047 -7.09455 1.000 24.56479 53 GLU B N 1
ATOM 1466 C CA . GLU B 1 45 ? -39.60137 -16.00076 -5.94423 1.000 25.04389 53 GLU B CA 1
ATOM 1467 C C . GLU B 1 45 ? -38.23530 -16.28907 -5.32910 1.000 22.12838 53 GLU B C 1
ATOM 1468 O O . GLU B 1 45 ? -37.48395 -15.35664 -5.01505 1.000 22.08675 53 GLU B O 1
ATOM 1471 N N . GLU B 1 46 ? -37.88459 -17.57176 -5.17784 1.000 25.31862 54 GLU B N 1
ATOM 1472 C CA . GLU B 1 46 ? -36.56415 -17.91173 -4.64751 1.000 23.99616 54 GLU B CA 1
ATOM 1473 C C . GLU B 1 46 ? -35.46826 -17.54523 -5.63888 1.000 23.55254 54 GLU B C 1
ATOM 1474 O O . GLU B 1 46 ? -34.39746 -17.07788 -5.24677 1.000 23.18405 54 GLU B O 1
ATOM 1480 N N . ALA B 1 47 ? -35.70484 -17.77581 -6.93100 1.000 19.10974 55 ALA B N 1
ATOM 1481 C CA . ALA B 1 47 ? -34.72868 -17.34516 -7.92546 1.000 18.83850 55 ALA B CA 1
ATOM 1482 C C . ALA B 1 47 ? -34.49282 -15.84059 -7.85053 1.000 18.22531 55 ALA B C 1
ATOM 1483 O O . ALA B 1 47 ? -33.35204 -15.37487 -7.97176 1.000 17.96008 55 ALA B O 1
ATOM 1485 N N . GLU B 1 48 ? -35.55948 -15.06364 -7.65464 1.000 17.89560 56 GLU B N 1
ATOM 1486 C CA . GLU B 1 48 ? -35.39502 -13.61828 -7.54858 1.000 18.95072 56 GLU B CA 1
ATOM 1487 C C . GLU B 1 48 ? -34.52583 -13.24861 -6.35429 1.000 18.00234 56 GLU B C 1
ATOM 1488 O O . GLU B 1 48 ? -33.62644 -12.41218 -6.47176 1.000 17.84680 56 GLU B O 1
ATOM 1494 N N . VAL B 1 49 ? -34.76007 -13.87373 -5.20253 1.000 19.06668 57 VAL B N 1
ATOM 1495 C CA . VAL B 1 49 ? -33.90869 -13.61102 -4.04446 1.000 18.08359 57 VAL B CA 1
ATOM 1496 C C . VAL B 1 49 ? -32.45280 -13.92360 -4.36000 1.000 17.28798 57 VAL B C 1
ATOM 1497 O O . VAL B 1 49 ? -31.54825 -13.13729 -4.05413 1.000 17.44086 57 VAL B O 1
ATOM 1501 N N . PHE B 1 50 ? -32.20082 -15.07540 -4.98418 1.000 16.16199 58 PHE B N 1
ATOM 1502 C CA . PHE B 1 50 ? -30.82306 -15.46219 -5.27433 1.000 17.12225 58 PHE B CA 1
ATOM 1503 C C . PHE B 1 50 ? -30.17844 -14.50712 -6.27913 1.000 17.37342 58 PHE B C 1
ATOM 1504 O O . PHE B 1 50 ? -29.03369 -14.09419 -6.09367 1.000 18.35672 58 PHE B O 1
ATOM 1512 N N . PHE B 1 51 ? -30.90741 -14.10653 -7.32368 1.000 17.61390 59 PHE B N 1
ATOM 1513 C CA . PHE B 1 51 ? -30.34279 -13.12710 -8.25307 1.000 17.38188 59 PHE B CA 1
ATOM 1514 C C . PHE B 1 51 ? -30.14413 -11.76824 -7.59331 1.000 17.54654 59 PHE B C 1
ATOM 1515 O O . PHE B 1 51 ? -29.16603 -11.07393 -7.89409 1.000 18.24800 59 PHE B O 1
ATOM 1523 N N A ARG B 1 52 ? -31.06198 -11.36376 -6.70319 0.687 19.02018 60 ARG B N 1
ATOM 1524 N N B ARG B 1 52 ? -31.04102 -11.37316 -6.68958 0.313 17.66162 60 ARG B N 1
ATOM 1525 C CA A ARG B 1 52 ? -30.85507 -10.12860 -5.94610 0.687 19.57080 60 ARG B CA 1
ATOM 1526 C CA B ARG B 1 52 ? -30.82191 -10.11853 -5.97827 0.313 19.36398 60 ARG B CA 1
ATOM 1527 C C A ARG B 1 52 ? -29.59473 -10.21907 -5.09800 0.687 19.59377 60 ARG B C 1
ATOM 1528 C C B ARG B 1 52 ? -29.61397 -10.20327 -5.05463 0.313 19.49383 60 ARG B C 1
ATOM 1529 O O A ARG B 1 52 ? -28.83026 -9.25033 -5.00094 0.687 20.10260 60 ARG B O 1
ATOM 1530 O O B ARG B 1 52 ? -28.88827 -9.21461 -4.89500 0.313 20.65367 60 ARG B O 1
ATOM 1545 N N . PHE B 1 53 ? -29.38050 -11.37376 -4.45159 1.000 17.20900 61 PHE B N 1
ATOM 1546 C CA . PHE B 1 53 ? -28.16874 -11.59050 -3.67425 1.000 18.50333 61 PHE B CA 1
ATOM 1547 C C . PHE B 1 53 ? -26.93617 -11.44618 -4.55673 1.000 20.24869 61 PHE B C 1
ATOM 1548 O O . PHE B 1 53 ? -25.98168 -10.74928 -4.19954 1.000 21.89488 61 PHE B O 1
ATOM 1556 N N . LEU B 1 54 ? -26.95425 -12.08147 -5.73224 1.000 17.43461 62 LEU B N 1
ATOM 1557 C CA . LEU B 1 54 ? -25.80166 -11.99180 -6.62231 1.000 20.65075 62 LEU B CA 1
ATOM 1558 C C . LEU B 1 54 ? -25.56072 -10.55228 -7.06463 1.000 19.74984 62 LEU B C 1
ATOM 1559 O O . LEU B 1 54 ? -24.41221 -10.10654 -7.14399 1.000 22.87054 62 LEU B O 1
ATOM 1564 N N . CYS B 1 55 ? -26.63377 -9.81399 -7.33861 1.000 21.21540 63 CYS B N 1
ATOM 1565 C CA . CYS B 1 55 ? -26.51330 -8.43446 -7.80397 1.000 21.58860 63 CYS B CA 1
ATOM 1566 C C . CYS B 1 55 ? -26.12347 -7.46124 -6.70007 1.000 22.93453 63 CYS B C 1
ATOM 1567 O O . CYS B 1 55 ? -25.64602 -6.36295 -7.00533 1.000 24.29349 63 CYS B O 1
ATOM 1570 N N . ILE B 1 56 ? -26.38744 -7.79695 -5.43148 1.000 21.67435 64 ILE B N 1
ATOM 1571 C CA . ILE B 1 56 ? -25.80516 -7.02491 -4.33721 1.000 22.52876 64 ILE B CA 1
ATOM 1572 C C . ILE B 1 56 ? -24.30954 -7.26976 -4.25103 1.000 24.61507 64 ILE B C 1
ATOM 1573 O O . ILE B 1 56 ? -23.52075 -6.33395 -4.07409 1.000 25.96815 64 ILE B O 1
ATOM 1578 N N . TYR B 1 57 ? -23.88760 -8.52532 -4.37563 1.000 23.69175 65 TYR B N 1
ATOM 1579 C CA . TYR B 1 57 ? -22.46392 -8.81218 -4.23884 1.000 26.42695 65 TYR B CA 1
ATOM 1580 C C . TYR B 1 57 ? -21.64863 -8.28097 -5.41195 1.000 28.02595 65 TYR B C 1
ATOM 1581 O O . TYR B 1 57 ? -20.58269 -7.68802 -5.21374 1.000 28.98905 65 TYR B O 1
ATOM 1590 N N . ASP B 1 58 ? -22.13304 -8.47416 -6.63952 1.000 27.16625 66 ASP B N 1
ATOM 1591 C CA . ASP B 1 58 ? -21.36521 -8.13404 -7.83956 1.000 27.23998 66 ASP B CA 1
ATOM 1592 C C . ASP B 1 58 ? -22.39635 -7.61287 -8.83782 1.000 24.32453 66 ASP B C 1
ATOM 1593 O O . ASP B 1 58 ? -22.82174 -8.31801 -9.75689 1.000 22.98877 66 ASP B O 1
ATOM 1598 N N . PHE B 1 59 ? -22.76125 -6.33713 -8.68130 1.000 25.50476 67 PHE B N 1
ATOM 1599 C CA . PHE B 1 59 ? -23.77168 -5.73916 -9.54848 1.000 23.50305 67 PHE B CA 1
ATOM 1600 C C . PHE B 1 59 ? -23.31091 -5.62563 -10.99174 1.000 22.91176 67 PHE B C 1
ATOM 1601 O O . PHE B 1 59 ? -24.12081 -5.78158 -11.90559 1.000 21.48109 67 PHE B O 1
ATOM 1609 N N . TYR B 1 60 ? -22.01449 -5.47576 -11.21945 1.000 26.67542 68 TYR B N 1
ATOM 1610 C CA . TYR B 1 60 ? -21.49052 -5.17450 -12.55054 1.000 25.91322 68 TYR B CA 1
ATOM 1611 C C . TYR B 1 60 ? -21.12243 -6.42880 -13.31306 1.000 25.53141 68 TYR B C 1
ATOM 1612 O O . TYR B 1 60 ? -20.05584 -6.53262 -13.90706 1.000 26.14934 68 TYR B O 1
ATOM 1621 N N . ASN B 1 61 ? -21.98209 -7.43486 -13.20698 1.000 21.01695 69 ASN B N 1
ATOM 1622 C CA . ASN B 1 61 ? -21.80267 -8.74597 -13.81805 1.000 22.13990 69 ASN B CA 1
ATOM 1623 C C . ASN B 1 61 ? -22.96568 -9.00532 -14.76514 1.000 22.11590 69 ASN B C 1
ATOM 1624 O O . ASN B 1 61 ? -24.11837 -9.08293 -14.32010 1.000 21.00939 69 ASN B O 1
ATOM 1629 N N A VAL B 1 62 ? -22.66185 -9.16972 -16.05517 0.523 21.64534 70 VAL B N 1
ATOM 1630 N N B VAL B 1 62 ? -22.66512 -9.14430 -16.06684 0.477 21.69508 70 VAL B N 1
ATOM 1631 C CA A VAL B 1 62 ? -23.71175 -9.27852 -17.06349 0.523 21.41014 70 VAL B CA 1
ATOM 1632 C CA B VAL B 1 62 ? -23.71600 -9.28563 -17.07821 0.477 21.62259 70 VAL B CA 1
ATOM 1633 C C A VAL B 1 62 ? -24.60643 -10.47955 -16.80427 0.523 21.07937 70 VAL B C 1
ATOM 1634 C C B VAL B 1 62 ? -24.61279 -10.47479 -16.78189 0.477 20.89492 70 VAL B C 1
ATOM 1635 O O A VAL B 1 62 ? -25.81620 -10.42539 -17.04644 0.523 19.27226 70 VAL B O 1
ATOM 1636 O O B VAL B 1 62 ? -25.82926 -10.41053 -16.98515 0.477 18.71824 70 VAL B O 1
ATOM 1643 N N . ASP B 1 63 ? -24.02617 -11.59194 -16.34448 1.000 24.32225 71 ASP B N 1
ATOM 1644 C CA . ASP B 1 63 ? -24.81233 -12.80593 -16.15671 1.000 24.09274 71 ASP B CA 1
ATOM 1645 C C . ASP B 1 63 ? -25.83922 -12.62582 -15.05291 1.000 22.66738 71 ASP B C 1
ATOM 1646 O O . ASP B 1 63 ? -26.96920 -13.10838 -15.16199 1.000 22.06717 71 ASP B O 1
ATOM 1651 N N . TYR B 1 64 ? -25.45102 -11.95544 -13.97142 1.000 21.44299 72 TYR B N 1
ATOM 1652 C CA . TYR B 1 64 ? -26.36934 -11.76958 -12.85684 1.000 19.87799 72 TYR B CA 1
ATOM 1653 C C . TYR B 1 64 ? -27.46209 -10.78384 -13.22561 1.000 18.15799 72 TYR B C 1
ATOM 1654 O O . TYR B 1 64 ? -28.63567 -10.98376 -12.88218 1.000 17.41828 72 TYR B O 1
ATOM 1663 N N . ILE B 1 65 ? -27.08337 -9.70567 -13.92077 1.000 21.32829 73 ILE B N 1
ATOM 1664 C CA . ILE B 1 65 ? -28.03998 -8.67050 -14.29310 1.000 19.41601 73 ILE B CA 1
ATOM 1665 C C . ILE B 1 65 ? -29.06483 -9.21828 -15.26787 1.000 18.51721 73 ILE B C 1
ATOM 1666 O O . ILE B 1 65 ? -30.26391 -8.95065 -15.13796 1.000 17.55034 73 ILE B O 1
ATOM 1671 N N . MET B 1 66 ? -28.61486 -10.00633 -16.25288 1.000 21.26272 74 MET B N 1
ATOM 1672 C CA . MET B 1 66 ? -29.54670 -10.54905 -17.23937 1.000 20.89846 74 MET B CA 1
ATOM 1673 C C . MET B 1 66 ? -30.54004 -11.50471 -16.60022 1.000 22.26272 74 MET B C 1
ATOM 1674 O O . MET B 1 66 ? -31.71007 -11.54899 -16.99591 1.000 21.80140 74 MET B O 1
ATOM 1679 N N . GLY B 1 67 ? -30.09895 -12.28765 -15.61163 1.000 19.07482 75 GLY B N 1
ATOM 1680 C CA . GLY B 1 67 ? -31.02712 -13.19524 -14.96835 1.000 19.69429 75 GLY B CA 1
ATOM 1681 C C . GLY B 1 67 ? -32.11511 -12.45643 -14.21688 1.000 18.84764 75 GLY B C 1
ATOM 1682 O O . GLY B 1 67 ? -33.29219 -12.82264 -14.28238 1.000 19.10799 75 GLY B O 1
ATOM 1683 N N . LEU B 1 68 ? -31.73035 -11.41909 -13.47374 1.000 18.93962 76 LEU B N 1
ATOM 1684 C CA . LEU B 1 68 ? -32.70462 -10.63919 -12.72826 1.000 18.53538 76 LEU B CA 1
ATOM 1685 C C . LEU B 1 68 ? -33.62564 -9.86770 -13.66735 1.000 18.29416 76 LEU B C 1
ATOM 1686 O O . LEU B 1 68 ? -34.84065 -9.81311 -13.43423 1.000 19.21679 76 LEU B O 1
ATOM 1691 N N . ALA B 1 69 ? -33.07477 -9.29189 -14.74631 1.000 16.86749 77 ALA B N 1
ATOM 1692 C CA . ALA B 1 69 ? -33.91003 -8.56505 -15.70208 1.000 16.60703 77 ALA B CA 1
ATOM 1693 C C . ALA B 1 69 ? -34.96974 -9.47608 -16.30203 1.000 18.20665 77 ALA B C 1
ATOM 1694 O O . ALA B 1 69 ? -36.13073 -9.08070 -16.44707 1.000 18.76325 77 ALA B O 1
ATOM 1696 N N . ALA B 1 70 ? -34.59047 -10.70846 -16.64293 1.000 18.11689 78 ALA B N 1
ATOM 1697 C CA . ALA B 1 70 ? -35.54898 -11.63701 -17.21980 1.000 18.57440 78 ALA B CA 1
ATOM 1698 C C . ALA B 1 70 ? -36.66703 -11.95426 -16.24119 1.000 19.57479 78 ALA B C 1
ATOM 1699 O O . ALA B 1 70 ? -37.83240 -12.07488 -16.64170 1.000 19.88819 78 ALA B O 1
ATOM 1701 N N . ILE B 1 71 ? -36.33072 -12.11094 -14.95357 1.000 18.92325 79 ILE B N 1
ATOM 1702 C CA . ILE B 1 71 ? -37.35006 -12.39822 -13.95208 1.000 19.64900 79 ILE B CA 1
ATOM 1703 C C . ILE B 1 71 ? -38.32725 -11.23954 -13.85490 1.000 19.74651 79 ILE B C 1
ATOM 1704 O O . ILE B 1 71 ? -39.54253 -11.43902 -13.79277 1.000 20.42102 79 ILE B O 1
ATOM 1709 N N . TYR B 1 72 ? -37.81701 -10.00807 -13.85631 1.000 22.66766 80 TYR B N 1
ATOM 1710 C CA . TYR B 1 72 ? -38.71262 -8.85603 -13.82157 1.000 23.33952 80 TYR B CA 1
ATOM 1711 C C . TYR B 1 72 ? -39.59267 -8.80209 -15.06145 1.000 23.45510 80 TYR B C 1
ATOM 1712 O O . TYR B 1 72 ? -40.77561 -8.47206 -14.97458 1.000 24.28361 80 TYR B O 1
ATOM 1721 N N . GLN B 1 73 ? -39.04031 -9.13816 -16.22650 1.000 22.40591 81 GLN B N 1
ATOM 1722 C CA . GLN B 1 73 ? -39.87332 -9.12314 -17.42510 1.000 22.26196 81 GLN B CA 1
ATOM 1723 C C . GLN B 1 73 ? -40.98347 -10.16298 -17.33834 1.000 22.63080 81 GLN B C 1
ATOM 1724 O O . GLN B 1 73 ? -42.13495 -9.88196 -17.69523 1.000 23.54542 81 GLN B O 1
ATOM 1730 N N . ILE B 1 74 ? -40.65271 -11.37333 -16.87813 1.000 24.97207 82 ILE B N 1
ATOM 1731 C CA . ILE B 1 74 ? -41.65795 -12.41778 -16.69566 1.000 25.41066 82 ILE B CA 1
ATOM 1732 C C . ILE B 1 74 ? -42.74937 -11.94756 -15.74401 1.000 26.48654 82 ILE B C 1
ATOM 1733 O O . ILE B 1 74 ? -43.93737 -12.23516 -15.94155 1.000 27.80033 82 ILE B O 1
ATOM 1738 N N . LYS B 1 75 ? -42.36221 -11.22849 -14.69185 1.000 28.90270 83 LYS B N 1
ATOM 1739 C CA . LYS B 1 75 ? -43.29340 -10.73402 -13.68738 1.000 29.52123 83 LYS B CA 1
ATOM 1740 C C . LYS B 1 75 ? -44.02285 -9.46733 -14.11328 1.000 29.90814 83 LYS B C 1
ATOM 1741 O O . LYS B 1 75 ? -44.80860 -8.92869 -13.32352 1.000 30.93898 83 LYS B O 1
ATOM 1747 N N . GLU B 1 76 ? -43.77620 -8.97845 -15.32899 1.000 29.75067 84 GLU B N 1
ATOM 1748 C CA . GLU B 1 76 ?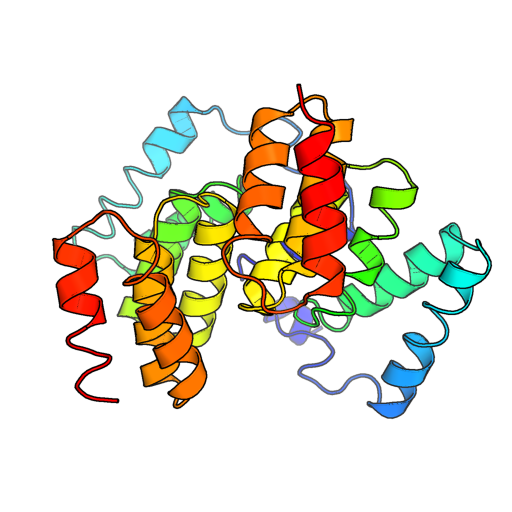 -44.42011 -7.78072 -15.86380 1.000 30.51346 84 GLU B CA 1
ATOM 1749 C C . GLU B 1 76 ? -44.01359 -6.51687 -15.11263 1.000 30.95784 84 GLU B C 1
ATOM 1750 O O . GLU B 1 76 ? -44.76472 -5.54090 -15.06249 1.000 31.85904 84 GLU B O 1
ATOM 1756 N N . GLN B 1 77 ? -42.82799 -6.53884 -14.50647 1.000 26.59928 85 GLN B N 1
ATOM 1757 C CA . GLN B 1 77 ? -42.23261 -5.33637 -13.92855 1.000 27.03088 85 GLN B CA 1
ATOM 1758 C C . GLN B 1 77 ? -41.32159 -4.72191 -14.98510 1.000 26.82762 85 GLN B C 1
ATOM 1759 O O . GLN B 1 77 ? -40.09899 -4.83880 -14.95349 1.000 26.33632 85 GLN B O 1
ATOM 1765 N N . PHE B 1 78 ? -41.97259 -4.09404 -15.96674 1.000 22.38560 86 PHE B N 1
ATOM 1766 C CA . PHE B 1 78 ? -41.29892 -3.79487 -17.22584 1.000 21.94662 86 PHE B CA 1
ATOM 1767 C C . PHE B 1 78 ? -40.27664 -2.67874 -17.09800 1.000 22.60672 86 PHE B C 1
ATOM 1768 O O . PHE B 1 78 ? -39.25712 -2.70620 -17.79492 1.000 22.04114 86 PHE B O 1
ATOM 1776 N N . GLN B 1 79 ? -40.53254 -1.67892 -16.24964 1.000 22.12025 87 GLN B N 1
ATOM 1777 C CA . GLN B 1 79 ? -39.54668 -0.61553 -16.09633 1.000 21.99625 87 GLN B CA 1
ATOM 1778 C C . GLN B 1 79 ? -38.29286 -1.13192 -15.41075 1.000 20.93985 87 GLN B C 1
ATOM 1779 O O . GLN B 1 79 ? -37.17639 -0.83512 -15.83671 1.000 20.03764 87 GLN B O 1
ATOM 1785 N N . GLN B 1 80 ? -38.45088 -1.92034 -14.34666 1.000 26.74943 88 GLN B N 1
ATOM 1786 C CA . GLN B 1 80 ? -37.27777 -2.47833 -13.68995 1.000 25.06943 88 GLN B CA 1
ATOM 1787 C C . GLN B 1 80 ? -36.50119 -3.38903 -14.62372 1.000 23.78935 88 GLN B C 1
ATOM 1788 O O . GLN B 1 80 ? -35.26652 -3.39413 -14.61465 1.000 21.95809 88 GLN B O 1
ATOM 1794 N N . ALA B 1 81 ? -37.20823 -4.19199 -15.41415 1.000 21.23167 89 ALA B N 1
ATOM 1795 C CA . ALA B 1 81 ? -36.53239 -5.03973 -16.39071 1.000 19.65630 89 ALA B CA 1
ATOM 1796 C C . ALA B 1 81 ? -35.77006 -4.20378 -17.41391 1.000 18.40641 89 ALA B C 1
ATOM 1797 O O . ALA B 1 81 ? -34.59706 -4.47503 -17.69971 1.000 16.30550 89 ALA B O 1
ATOM 1799 N N . ALA B 1 82 ? -36.42327 -3.18219 -17.97579 1.000 17.38078 90 ALA B N 1
ATOM 1800 C CA . ALA B 1 82 ? -35.76237 -2.35765 -18.98722 1.000 17.52336 90 ALA B CA 1
ATOM 1801 C C . ALA B 1 82 ? -34.50513 -1.69952 -18.43633 1.000 17.07958 90 ALA B C 1
ATOM 1802 O O . ALA B 1 82 ? -33.46818 -1.65140 -19.10814 1.000 16.22946 90 ALA B O 1
ATOM 1804 N N . ASP B 1 83 ? -34.57191 -1.20109 -17.20520 1.000 18.66552 91 ASP B N 1
ATOM 1805 C CA . ASP B 1 83 ? -33.40819 -0.55569 -16.60379 1.000 17.59919 91 ASP B CA 1
ATOM 1806 C C . ASP B 1 83 ? -32.25690 -1.54002 -16.46572 1.000 16.01370 91 ASP B C 1
ATOM 1807 O O . ASP B 1 83 ? -31.09822 -1.19827 -16.74567 1.000 16.03033 91 ASP B O 1
ATOM 1812 N N . LEU B 1 84 ? -32.55343 -2.76715 -16.01885 1.000 18.17216 92 LEU B N 1
ATOM 1813 C CA . LEU B 1 84 ? -31.49985 -3.76883 -15.85631 1.000 17.03477 92 LEU B CA 1
ATOM 1814 C C . LEU B 1 84 ? -30.95369 -4.25142 -17.19799 1.000 17.11565 92 LEU B C 1
ATOM 1815 O O . LEU B 1 84 ? -29.74340 -4.44037 -17.34026 1.000 17.87989 92 LEU B O 1
ATOM 1820 N N . TYR B 1 85 ? -31.82108 -4.46095 -18.19275 1.000 17.06085 93 TYR B N 1
ATOM 1821 C CA . TYR B 1 85 ? -31.31670 -4.82915 -19.50901 1.000 17.76349 93 TYR B CA 1
ATOM 1822 C C . TYR B 1 85 ? -30.36025 -3.76985 -20.02899 1.000 19.82002 93 TYR B C 1
ATOM 1823 O O . TYR B 1 85 ? -29.34911 -4.08677 -20.66906 1.000 19.67762 93 TYR B O 1
ATOM 1832 N N . ALA B 1 86 ? -30.66634 -2.49952 -19.76946 1.000 17.13003 94 ALA B N 1
ATOM 1833 C CA . ALA B 1 86 ? -29.77347 -1.43302 -20.19246 1.000 17.33826 94 ALA B CA 1
ATOM 1834 C C . ALA B 1 86 ? -28.43332 -1.50489 -19.46299 1.000 17.44308 94 ALA B C 1
ATOM 1835 O O . ALA B 1 86 ? -27.39049 -1.23406 -20.06285 1.000 17.61932 94 ALA B O 1
ATOM 1837 N N . VAL B 1 87 ? -28.44217 -1.85509 -18.16556 1.000 18.69315 95 VAL B N 1
ATOM 1838 C CA . VAL B 1 87 ? -27.17557 -2.09973 -17.47565 1.000 18.86597 95 VAL B CA 1
ATOM 1839 C C . VAL B 1 87 ? -26.42271 -3.23133 -18.16216 1.000 19.58771 95 VAL B C 1
ATOM 1840 O O . VAL B 1 87 ? -25.22187 -3.12949 -18.42430 1.000 20.37051 95 VAL B O 1
ATOM 1844 N N . ALA B 1 88 ? -27.12358 -4.32878 -18.46715 1.000 19.12615 96 ALA B N 1
ATOM 1845 C CA . ALA B 1 88 ? -26.45294 -5.46871 -19.08403 1.000 19.46319 96 ALA B CA 1
ATOM 1846 C C . ALA B 1 88 ? -25.79655 -5.07421 -20.39618 1.000 19.61009 96 ALA B C 1
ATOM 1847 O O . ALA B 1 88 ? -24.66925 -5.49409 -20.68599 1.000 20.30251 96 ALA B O 1
ATOM 1849 N N . PHE B 1 89 ? -26.48652 -4.26447 -21.20053 1.000 21.49999 97 PHE B N 1
ATOM 1850 C CA . PHE B 1 89 ? -25.89435 -3.81505 -22.45436 1.000 21.49076 97 PHE B CA 1
ATOM 1851 C C . PHE B 1 89 ? -24.63145 -2.99071 -22.20574 1.000 21.92420 97 PHE B C 1
ATOM 1852 O O . PHE B 1 89 ? -23.61257 -3.17942 -22.88266 1.000 22.74885 97 PHE B O 1
ATOM 1860 N N . ALA B 1 90 ? -24.67984 -2.06400 -21.24382 1.000 28.04965 98 ALA B N 1
ATOM 1861 C CA . ALA B 1 90 ? -23.49870 -1.26946 -20.92441 1.000 28.60831 98 ALA B CA 1
ATOM 1862 C C . ALA B 1 90 ? -22.35009 -2.17272 -20.49730 1.000 29.39280 98 ALA B C 1
ATOM 1863 O O . ALA B 1 90 ? -21.17903 -1.88536 -20.76991 1.000 30.27511 98 ALA B O 1
ATOM 1865 N N . LEU B 1 91 ? -22.66324 -3.24437 -19.78766 1.000 31.88331 99 LEU B N 1
ATOM 1866 C CA . LEU B 1 91 ? -21.63600 -4.18258 -19.36779 1.000 35.26346 99 LEU B CA 1
ATOM 1867 C C . LEU B 1 91 ? -21.18687 -5.10339 -20.50784 1.000 38.42945 99 LEU B C 1
ATOM 1868 O O . LEU B 1 91 ? -20.05050 -5.58907 -20.48724 1.000 42.18524 99 LEU B O 1
ATOM 1873 N N . GLY B 1 92 ? -22.06736 -5.40093 -21.46784 1.000 27.38829 100 GLY B N 1
ATOM 1874 C CA . GLY B 1 92 ? -21.74686 -6.26226 -22.59506 1.000 30.46519 100 GLY B CA 1
ATOM 1875 C C . GLY B 1 92 ? -22.12372 -5.58773 -23.90084 1.000 35.33210 100 GLY B C 1
ATOM 1876 O O . GLY B 1 92 ? -23.15917 -5.91186 -24.49613 1.000 30.60796 100 GLY B O 1
ATOM 1877 N N . LYS B 1 93 ? -21.27220 -4.67446 -24.37017 1.000 41.77303 101 LYS B N 1
ATOM 1878 C CA . LYS B 1 93 ? -21.62148 -3.76760 -25.45975 1.000 39.09858 101 LYS B CA 1
ATOM 1879 C C . LYS B 1 93 ? -21.78922 -4.44091 -26.81679 1.000 41.32991 101 LYS B C 1
ATOM 1880 O O . LYS B 1 93 ? -22.13690 -3.75198 -27.78476 1.000 37.55084 101 LYS B O 1
ATOM 1885 N N . ASN B 1 94 ? -21.56753 -5.74774 -26.93079 1.000 41.47969 102 ASN B N 1
ATOM 1886 C CA . ASN B 1 94 ? -21.59476 -6.38268 -28.24324 1.000 41.37618 102 ASN B CA 1
ATOM 1887 C C . ASN B 1 94 ? -22.68729 -7.43579 -28.34984 1.000 40.23503 102 ASN B C 1
ATOM 1888 O O . ASN B 1 94 ? -22.75712 -8.14575 -29.35666 1.000 40.42343 102 ASN B O 1
ATOM 1893 N N . ASP B 1 95 ? -23.55944 -7.53247 -27.35302 1.000 46.59946 103 ASP B N 1
ATOM 1894 C CA . ASP B 1 95 ? -24.69484 -8.44055 -27.36866 1.000 41.89381 103 ASP B CA 1
ATOM 1895 C C . ASP B 1 95 ? -25.95970 -7.59401 -27.44167 1.000 31.49191 103 ASP B C 1
ATOM 1896 O O . ASP B 1 95 ? -26.24879 -6.83185 -26.51148 1.000 28.55047 103 ASP B O 1
ATOM 1901 N N . TYR B 1 96 ? -26.70888 -7.71065 -28.54016 1.000 18.86872 104 TYR B N 1
ATOM 1902 C CA . TYR B 1 96 ? -27.92108 -6.91633 -28.66996 1.000 18.68764 10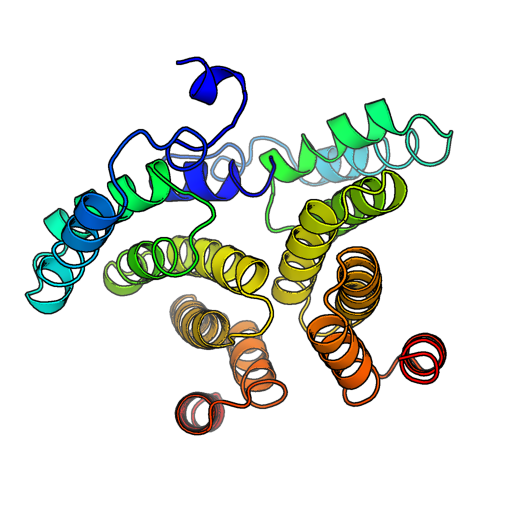4 TYR B CA 1
ATOM 1903 C C . TYR B 1 96 ? -29.14957 -7.59323 -28.08996 1.000 17.83106 104 TYR B C 1
ATOM 1904 O O . TYR B 1 96 ? -30.23364 -7.00476 -28.13888 1.000 17.37030 104 TYR B O 1
ATOM 1913 N N . THR B 1 97 ? -29.00520 -8.79570 -27.53475 1.000 20.81051 105 THR B N 1
ATOM 1914 C CA . THR B 1 97 ? -30.13003 -9.44048 -26.86294 1.000 21.21319 105 THR B CA 1
ATOM 1915 C C . THR B 1 97 ? -30.75465 -8.55005 -25.79567 1.000 21.17083 105 THR B C 1
ATOM 1916 O O . THR B 1 97 ? -31.98552 -8.39193 -25.80091 1.000 21.31526 105 THR B O 1
ATOM 1920 N N . PRO B 1 98 ? -29.99707 -7.91778 -24.89166 1.000 19.26573 106 PRO B N 1
ATOM 1921 C CA . PRO B 1 98 ? -30.65732 -7.03077 -23.92217 1.000 19.54089 106 PRO B CA 1
ATOM 1922 C C . PRO B 1 98 ? -31.32297 -5.83355 -24.56033 1.000 18.76835 106 PRO B C 1
ATOM 1923 O O . PRO B 1 98 ? -32.32370 -5.33449 -24.03518 1.000 18.48265 106 PRO B O 1
ATOM 1927 N N . VAL B 1 99 ? -30.80508 -5.35635 -25.69569 1.000 20.60775 107 VAL B N 1
ATOM 1928 C CA . VAL B 1 99 ? -31.45730 -4.24183 -26.37470 1.000 18.90931 107 VAL B CA 1
ATOM 1929 C C . VAL B 1 99 ? -32.80326 -4.68058 -26.92983 1.000 17.09378 107 VAL B C 1
ATOM 1930 O O . VAL B 1 99 ? -33.79689 -3.94513 -26.84556 1.000 16.21682 107 VAL B O 1
ATOM 1934 N N . PHE B 1 100 ? -32.86134 -5.88303 -27.50420 1.000 18.73348 108 PHE B N 1
ATOM 1935 C CA . PHE B 1 100 ? -34.12680 -6.42347 -27.98821 1.000 17.66372 108 PHE B CA 1
ATOM 1936 C C . PHE B 1 100 ? -35.13830 -6.52416 -26.85046 1.000 18.72430 108 PHE B C 1
ATOM 1937 O O . PHE B 1 100 ? -36.29777 -6.11723 -26.99498 1.000 18.46304 108 PHE B O 1
ATOM 1945 N N . HIS B 1 101 ? -34.71972 -7.06921 -25.70897 1.000 17.09901 109 HIS B N 1
ATOM 1946 C CA . HIS B 1 101 ? -35.66854 -7.20170 -24.61165 1.000 18.81310 109 HIS B CA 1
ATOM 1947 C C . HIS B 1 101 ? -36.06610 -5.84278 -24.05120 1.000 19.56421 109 HIS B C 1
ATOM 1948 O O . HIS B 1 101 ? -37.21743 -5.65429 -23.63628 1.000 21.07899 109 HIS B O 1
ATOM 1955 N N . THR B 1 102 ? -35.13312 -4.88738 -24.02191 1.000 18.82398 110 THR B N 1
ATOM 1956 C CA . THR B 1 102 ? -35.51069 -3.53243 -23.62445 1.000 18.37132 110 THR B CA 1
ATOM 1957 C C . THR B 1 102 ? -36.61581 -3.00669 -24.53571 1.000 18.32969 110 THR B C 1
ATOM 1958 O O . THR B 1 102 ? -37.57384 -2.37237 -24.07424 1.000 20.86290 110 THR B O 1
ATOM 1962 N N . GLY B 1 103 ? -36.50682 -3.27590 -25.83468 1.000 16.21900 111 GLY B N 1
ATOM 1963 C CA . GLY B 1 103 ? -37.54926 -2.84491 -26.74809 1.000 17.94964 111 GLY B CA 1
ATOM 1964 C C . GLY B 1 103 ? -38.90594 -3.44081 -26.42604 1.000 20.06731 111 GLY B C 1
ATOM 1965 O O . GLY B 1 103 ? -39.92265 -2.74724 -26.47349 1.000 22.80001 111 GLY B O 1
ATOM 1966 N N . GLN B 1 104 ? -38.94162 -4.73818 -26.11211 1.000 18.73389 112 GLN B N 1
ATOM 1967 C CA . GLN B 1 104 ? -40.18997 -5.36260 -25.69197 1.000 21.29888 112 GLN B CA 1
ATOM 1968 C C . GLN B 1 104 ? -40.75886 -4.65684 -24.46807 1.000 24.29504 112 GLN B C 1
ATOM 1969 O O . GLN B 1 104 ? -41.96303 -4.39163 -24.39312 1.000 25.97005 112 GLN B O 1
ATOM 1975 N N . CYS B 1 105 ? -39.90477 -4.37772 -23.48218 1.000 18.20092 113 CYS B N 1
ATOM 1976 C CA . CYS B 1 105 ? -40.36970 -3.71299 -22.26880 1.000 19.98980 113 CYS B CA 1
ATOM 1977 C C . CYS B 1 105 ? -40.92763 -2.33234 -22.57700 1.000 20.11825 113 CYS B C 1
ATOM 1978 O O . CYS B 1 105 ? -41.97723 -1.94444 -22.04945 1.000 20.92865 113 CYS B O 1
ATOM 1981 N N . GLN B 1 106 ? -40.24650 -1.57813 -23.44408 1.000 25.01378 114 GLN B N 1
ATOM 1982 C CA . GLN B 1 106 ? -40.70356 -0.22607 -23.73661 1.000 25.62955 114 GLN B CA 1
ATOM 1983 C C . GLN B 1 106 ? -42.06666 -0.24704 -24.40955 1.000 26.34310 114 GLN B C 1
ATOM 1984 O O . GLN B 1 106 ? -42.91180 0.61398 -24.14331 1.000 26.90146 114 GLN B O 1
ATOM 1990 N N . LEU B 1 107 ? -42.29574 -1.22203 -25.29347 1.000 27.54051 115 LEU B N 1
ATOM 1991 C CA . LEU B 1 107 ? -43.61162 -1.36522 -25.90790 1.000 28.25796 115 LEU B CA 1
ATOM 1992 C C . LEU B 1 107 ? -44.68654 -1.61870 -24.85805 1.000 29.41508 115 LEU B C 1
ATOM 1993 O O . LEU B 1 107 ? -45.77750 -1.04557 -24.92696 1.000 29.91456 115 LEU B O 1
ATOM 1998 N N . ARG B 1 108 ? -44.39167 -2.46671 -23.86580 1.000 30.54480 116 ARG B N 1
ATOM 1999 C CA . ARG B 1 108 ? -45.36189 -2.71753 -22.80515 1.000 31.78575 116 ARG B CA 1
ATOM 2000 C C . ARG B 1 108 ? -45.55341 -1.49097 -21.92209 1.000 32.11709 116 ARG B C 1
ATOM 2001 O O . ARG B 1 108 ? -46.62041 -1.32417 -21.31540 1.000 32.54934 116 ARG B O 1
ATOM 2009 N N . LEU B 1 109 ? -44.53816 -0.63322 -21.83193 1.000 27.71580 117 LEU B N 1
ATOM 2010 C CA . LEU B 1 109 ? -44.6125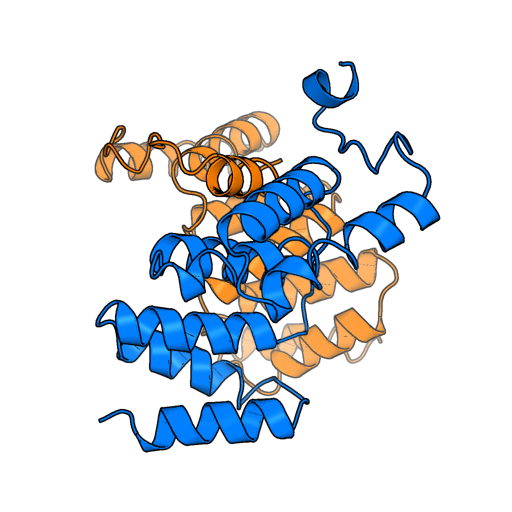0 0.61822 -21.08319 1.000 27.71486 117 LEU B CA 1
ATOM 2011 C C . LEU B 1 109 ? -45.24385 1.75689 -21.87834 1.000 27.69336 117 LEU B C 1
ATOM 2012 O O . LEU B 1 109 ? -45.21751 2.90194 -21.41070 1.000 27.80042 117 LEU B O 1
ATOM 2017 N N . LYS B 1 110 ? -45.80971 1.47385 -23.05179 1.000 32.06471 118 LYS B N 1
ATOM 2018 C CA . LYS B 1 110 ? -46.47186 2.48993 -23.87302 1.000 31.72317 118 LYS B CA 1
ATOM 2019 C C . LYS B 1 110 ? -45.49584 3.57270 -24.32934 1.000 31.14311 118 LYS B C 1
ATOM 2020 O O . LYS B 1 110 ? -45.83319 4.75876 -24.38900 1.000 31.17243 118 LYS B O 1
ATOM 2023 N N . ALA B 1 111 ? -44.26663 3.16026 -24.63690 1.000 27.99734 119 ALA B N 1
ATOM 2024 C CA . ALA B 1 111 ? -43.23098 4.04664 -25.16271 1.000 27.61902 119 ALA B CA 1
ATOM 2025 C C . ALA B 1 111 ? -42.77526 3.50294 -26.51175 1.000 26.81036 119 ALA B C 1
ATOM 2026 O O . ALA B 1 111 ? -41.64334 3.01993 -26.65303 1.000 26.05453 119 ALA B O 1
ATOM 2028 N N . PRO B 1 112 ? -43.63906 3.56680 -27.53005 1.000 29.64281 120 PRO B N 1
ATOM 2029 C CA . PRO B 1 112 ? -43.30175 2.91713 -28.80596 1.000 29.56791 120 PRO B CA 1
ATOM 2030 C C . PRO B 1 112 ? -42.12453 3.54160 -29.53891 1.000 28.35189 120 PRO B C 1
ATOM 2031 O O . PRO B 1 112 ? -41.41984 2.82393 -30.25910 1.000 28.26855 120 PRO B O 1
ATOM 2035 N N . LEU B 1 113 ? -41.88389 4.84568 -29.38376 1.000 32.44553 121 LEU B N 1
ATOM 2036 C CA . LEU B 1 113 ? -40.71914 5.44905 -30.02566 1.000 31.83737 121 LEU B CA 1
ATOM 2037 C C . LEU B 1 113 ? -39.41671 4.94597 -29.41008 1.000 30.43719 121 LEU B C 1
ATOM 2038 O O . LEU B 1 113 ? -38.43707 4.71405 -30.12965 1.000 29.86852 121 LEU B O 1
ATOM 2040 N N . LYS B 1 114 ? -39.37355 4.78843 -28.08329 1.000 29.56878 122 LYS B N 1
ATOM 2041 C CA . LYS B 1 114 ? -38.20425 4.16908 -27.46787 1.000 28.24305 122 LYS B CA 1
ATOM 2042 C C . LYS B 1 114 ? -38.04915 2.72671 -27.92515 1.000 28.33872 122 LYS B C 1
ATOM 2043 O O . LYS B 1 114 ? -36.92923 2.26457 -28.18725 1.000 26.43057 122 LYS B O 1
ATOM 2049 N N . ALA B 1 115 ? -39.16255 1.99248 -28.01608 1.000 23.48372 123 ALA B N 1
ATOM 2050 C CA . ALA B 1 115 ? -39.09890 0.60410 -28.46766 1.000 23.45429 123 ALA B CA 1
ATOM 2051 C C . ALA B 1 115 ? -38.55001 0.52413 -29.88150 1.000 22.96192 123 ALA B C 1
ATOM 2052 O O . ALA B 1 115 ? -37.65849 -0.28188 -30.17087 1.000 21.39659 123 ALA B O 1
ATOM 2054 N N . LYS B 1 116 ? -39.07107 1.37035 -30.77036 1.000 25.81728 124 LYS B N 1
ATOM 2055 C CA . LYS B 1 116 ? -38.61184 1.40129 -32.15446 1.000 25.46826 124 LYS B CA 1
ATOM 2056 C C . LYS B 1 116 ? -37.11281 1.64582 -32.22976 1.000 24.67408 124 LYS B C 1
ATOM 2057 O O . LYS B 1 116 ? -36.41124 1.00552 -33.02466 1.000 23.55121 124 LYS B O 1
ATOM 2061 N N . GLU B 1 117 ? -36.60371 2.56567 -31.40651 1.000 25.12002 125 GLU B N 1
ATOM 2062 C CA . GLU B 1 117 ? -35.17018 2.84065 -31.39940 1.000 26.04828 125 GLU B CA 1
ATOM 2063 C C . GLU B 1 117 ? -34.37510 1.60064 -31.01199 1.000 25.11803 125 GLU B C 1
ATOM 2064 O O . GLU B 1 117 ? -33.34861 1.29066 -31.63193 1.000 25.82296 125 GLU B O 1
ATOM 2067 N N . CYS B 1 118 ? -34.85542 0.86110 -30.00558 1.000 24.61555 126 CYS B N 1
ATOM 2068 C CA . CYS B 1 118 ? -34.20038 -0.38054 -29.60206 1.000 23.97696 126 CYS B CA 1
ATOM 2069 C C . CYS B 1 118 ? -34.17323 -1.38760 -30.73900 1.000 21.90424 126 CYS B C 1
ATOM 2070 O O . CYS B 1 118 ? -33.13314 -1.98358 -31.03160 1.000 20.88297 126 CYS B O 1
ATOM 2073 N N . PHE B 1 119 ? -35.31749 -1.61008 -31.38461 1.000 22.12523 127 PHE B N 1
ATOM 2074 C CA . PHE B 1 119 ? -35.35828 -2.62352 -32.43149 1.000 20.99384 127 PHE B CA 1
ATOM 2075 C C . PHE B 1 119 ? -34.50717 -2.22190 -33.62762 1.000 21.20653 127 PHE B C 1
ATOM 2076 O O . PHE B 1 119 ? -33.87064 -3.08069 -34.24840 1.000 20.20879 127 PHE B O 1
ATOM 2084 N N . GLU B 1 120 ? -34.48214 -0.92460 -33.95766 1.000 27.14544 128 GLU B N 1
ATOM 2085 C CA . GLU B 1 120 ? -33.64729 -0.44968 -35.05867 1.000 28.60180 128 GLU B CA 1
ATOM 2086 C C . GLU B 1 120 ? -32.16545 -0.66485 -34.77272 1.000 29.09700 128 GLU B C 1
ATOM 2087 O O . GLU B 1 120 ? -31.39595 -0.99914 -35.68470 1.000 29.27850 128 GLU B O 1
ATOM 2093 N N . LEU B 1 121 ? -31.74260 -0.47505 -33.51352 1.000 21.21620 129 LEU B N 1
ATOM 2094 C CA . LEU B 1 121 ? -30.34412 -0.71234 -33.17120 1.000 22.02632 129 LEU B CA 1
ATOM 2095 C C . LEU B 1 121 ? -29.97848 -2.16595 -33.40650 1.000 19.82392 129 LEU B C 1
ATOM 2096 O O . LEU B 1 121 ? -28.88204 -2.46642 -33.90283 1.000 20.49984 129 LEU B O 1
ATOM 2101 N N . VAL B 1 122 ? -30.88418 -3.07991 -33.05011 1.000 23.93975 130 VAL B N 1
ATOM 2102 C CA . VAL B 1 122 ? -30.65389 -4.50021 -33.29903 1.000 21.31789 130 VAL B CA 1
ATOM 2103 C C . VAL B 1 122 ? -30.43028 -4.75379 -34.78350 1.000 21.38501 130 VAL B C 1
ATOM 2104 O O . VAL B 1 122 ? -29.45891 -5.40531 -35.17848 1.000 21.49386 130 VAL B O 1
ATOM 2108 N N A ILE B 1 123 ? -31.34826 -4.25953 -35.62153 0.541 22.13435 131 ILE B N 1
ATOM 2109 N N B ILE B 1 123 ? -31.30792 -4.22452 -35.62833 0.459 22.18989 131 ILE B N 1
ATOM 2110 C CA A ILE B 1 123 ? -31.25192 -4.47639 -37.06797 0.541 22.37112 131 ILE B CA 1
ATOM 2111 C CA B ILE B 1 123 ? -31.20661 -4.55353 -37.04675 0.459 22.09519 131 ILE B CA 1
ATOM 2112 C C A ILE B 1 123 ? -29.92145 -3.95768 -37.59146 0.541 23.93069 131 ILE B C 1
ATOM 2113 C C B ILE B 1 123 ? -29.98258 -3.90371 -37.68647 0.459 25.09756 131 ILE B C 1
ATOM 2114 O O A ILE B 1 123 ? -29.22121 -4.62982 -38.36104 0.541 23.98900 131 ILE B O 1
ATOM 2115 O O B ILE B 1 123 ? -29.38806 -4.46145 -38.62091 0.459 23.68596 131 ILE B O 1
ATOM 2124 N N . GLN B 1 124 ? -29.55840 -2.74646 -37.18072 1.000 26.13101 132 GLN B N 1
ATOM 2125 C CA . GLN B 1 124 ? -28.39735 -2.08160 -37.74769 1.000 28.63978 132 GLN B CA 1
ATOM 2126 C C . GLN B 1 124 ? -27.08280 -2.69578 -37.28380 1.000 29.61135 132 GLN B C 1
ATOM 2127 O O . GLN B 1 124 ? -26.10174 -2.70372 -38.03806 1.000 30.32152 132 GLN B O 1
ATOM 2133 N N . HIS B 1 125 ? -27.02418 -3.18524 -36.04640 1.000 23.07727 133 HIS B N 1
ATOM 2134 C CA . HIS B 1 125 ? -25.74401 -3.49934 -35.44072 1.000 23.65980 133 HIS B CA 1
ATOM 2135 C C . HIS B 1 125 ? -25.55135 -4.96026 -35.04694 1.000 22.02900 133 HIS B C 1
ATOM 2136 O O . HIS B 1 125 ? -24.40111 -5.37766 -34.87113 1.000 23.38464 133 HIS B O 1
ATOM 2143 N N . SER B 1 126 ? -26.61925 -5.71712 -34.82192 1.000 26.41374 134 SER B N 1
ATOM 2144 C CA . SER B 1 126 ? -26.46061 -7.09965 -34.39277 1.000 24.44269 134 SER B CA 1
ATOM 2145 C C . SER B 1 126 ? -26.05460 -7.97519 -35.56901 1.000 24.35800 134 SER B C 1
ATOM 2146 O O . SER B 1 126 ? -26.50491 -7.77421 -36.69504 1.000 23.37649 134 SER B O 1
ATOM 2149 N N . ASN B 1 127 ? -25.22745 -8.97815 -35.29006 1.000 29.33800 135 ASN B N 1
ATOM 2150 C CA . ASN B 1 127 ? -24.93763 -10.02099 -36.26682 1.000 29.70856 135 ASN B CA 1
ATOM 2151 C C . ASN B 1 127 ? -25.70572 -11.30739 -35.99654 1.000 29.57207 135 ASN B C 1
ATOM 2152 O O . ASN B 1 127 ? -25.43252 -12.33652 -36.62161 1.000 29.80360 135 ASN B O 1
ATOM 2157 N N . ASP B 1 128 ? -26.67088 -11.26187 -35.08753 1.000 29.49094 136 ASP B N 1
ATOM 2158 C CA . ASP B 1 128 ? -27.52494 -12.39898 -34.76418 1.000 26.88803 136 ASP B CA 1
ATOM 2159 C C . ASP B 1 128 ? -28.71110 -12.32198 -35.70868 1.000 24.87488 136 ASP B C 1
ATOM 2160 O O . ASP B 1 128 ? -29.62230 -11.51618 -35.51706 1.000 23.41661 136 ASP B O 1
ATOM 2165 N N . GLU B 1 129 ? -28.69726 -13.15470 -36.75240 1.000 23.06523 137 GLU B N 1
ATOM 2166 C CA . GLU B 1 129 ? -29.72714 -13.01696 -37.77659 1.000 21.78509 137 GLU B CA 1
ATOM 2167 C C . GLU B 1 129 ? -31.11244 -13.36041 -37.24490 1.000 22.14345 137 GLU B C 1
ATOM 2168 O O . GLU B 1 129 ? -32.10307 -12.79289 -37.71806 1.000 21.36913 137 GLU B O 1
ATOM 2174 N N . LYS B 1 130 ? -31.20904 -14.31866 -36.31699 1.000 24.00673 138 LYS B N 1
ATOM 2175 C CA . LYS B 1 130 ? -32.50969 -14.67126 -35.75140 1.000 26.11918 138 LYS B CA 1
ATOM 2176 C C . LYS B 1 130 ? -33.04955 -13.55311 -34.86688 1.000 24.97243 138 LYS B C 1
ATOM 2177 O O . LYS B 1 130 ? -34.24680 -13.24532 -34.90834 1.000 25.81335 138 LYS B O 1
ATOM 2181 N N . LEU B 1 131 ? -32.17477 -12.91634 -34.08875 1.000 24.37617 139 LEU B N 1
ATOM 2182 C CA . LEU B 1 131 ? -32.60247 -11.78320 -33.27369 1.000 23.39791 139 LEU B CA 1
ATOM 2183 C C . LEU B 1 131 ? -33.09729 -10.64651 -34.15819 1.000 21.84823 139 LEU B C 1
ATOM 2184 O O . LEU B 1 131 ? -34.07744 -9.96691 -33.82735 1.000 21.36081 139 LEU B O 1
ATOM 2189 N N . LYS B 1 132 ? -32.44702 -10.44779 -35.31019 1.000 20.85587 140 LYS B N 1
ATOM 2190 C CA . LYS B 1 132 ? -32.85948 -9.39293 -36.22568 1.000 20.15587 140 LYS B CA 1
ATOM 2191 C C . LYS B 1 132 ? -34.26184 -9.64523 -36.76935 1.000 20.59067 140 LYS B C 1
ATOM 2192 O O . LYS B 1 132 ? -35.07322 -8.71526 -36.84976 1.000 20.46203 140 LYS B O 1
ATOM 2198 N N . ILE B 1 133 ? -34.58154 -10.89820 -37.12536 1.000 23.30613 141 ILE B N 1
ATOM 2199 C CA . ILE B 1 133 ? -35.94355 -11.20947 -37.56689 1.000 24.76881 141 ILE B CA 1
ATOM 2200 C C . ILE B 1 133 ? -36.94991 -10.85474 -36.48421 1.000 25.12355 141 ILE B C 1
ATOM 2201 O O . ILE B 1 133 ? -37.99274 -10.24343 -36.74845 1.000 24.90837 141 ILE B O 1
ATOM 2206 N N . LYS B 1 134 ? -36.65648 -11.24433 -35.24707 1.000 25.98458 142 LYS B N 1
ATOM 2207 C CA . LYS B 1 134 ? -37.57772 -10.94310 -34.16249 1.000 27.00989 142 LYS B CA 1
ATOM 2208 C C . LYS B 1 134 ? -37.74491 -9.44005 -33.99702 1.000 24.85178 142 LYS B C 1
ATOM 2209 O O . LYS B 1 134 ? -38.86716 -8.95186 -33.84017 1.000 25.38579 142 LYS B O 1
ATOM 2215 N N . ALA B 1 135 ? -36.64357 -8.68902 -34.05298 1.000 23.03273 143 ALA B N 1
ATOM 2216 C CA . ALA B 1 135 ? -36.74111 -7.23848 -33.93459 1.000 21.25452 143 ALA B CA 1
ATOM 2217 C C . ALA B 1 135 ? -37.58009 -6.65208 -35.05433 1.000 21.89367 143 ALA B C 1
ATOM 2218 O O . ALA B 1 135 ? -38.39454 -5.75220 -34.82483 1.000 22.42818 143 ALA B O 1
ATOM 2220 N N . GLN B 1 136 ? -37.40146 -7.15909 -36.27711 1.000 26.39845 144 GLN B N 1
ATOM 2221 C CA . GLN B 1 136 ? -38.17247 -6.64404 -37.40165 1.000 26.63106 144 GLN B CA 1
ATOM 2222 C C . GLN B 1 136 ? -39.66357 -6.91444 -37.24475 1.000 27.71565 144 GLN B C 1
ATOM 2223 O O . GLN B 1 136 ? -40.48851 -6.09294 -37.65982 1.000 28.09353 144 GLN B O 1
ATOM 2229 N N A SER B 1 137 ? -40.03016 -8.05106 -36.64654 0.564 27.94104 145 SER B N 1
ATOM 2230 N N B SER B 1 137 ? -40.03369 -8.05469 -36.65712 0.436 27.94039 145 SER B N 1
ATOM 2231 C CA A SER B 1 137 ? -41.44532 -8.35952 -36.46346 0.564 28.96328 145 SER B CA 1
ATOM 2232 C CA B SER B 1 137 ? -41.45158 -8.35016 -36.47406 0.436 28.96669 145 SER B CA 1
ATOM 2233 C C A SER B 1 137 ? -42.11257 -7.35108 -35.53767 0.564 28.97752 145 SER B C 1
ATOM 2234 C C B SER B 1 137 ? -42.11517 -7.35405 -35.53315 0.436 28.97258 145 SER B C 1
ATOM 2235 O O A SER B 1 137 ? -43.28453 -7.00245 -35.72747 0.564 30.00038 145 SER B O 1
ATOM 2236 O O B SER B 1 137 ? -43.29208 -7.01820 -35.71343 0.436 30.01525 145 SER B O 1
ATOM 2241 N N . TYR B 1 138 ? -41.38018 -6.86478 -34.53185 1.000 26.32203 146 TYR B N 1
ATOM 2242 C CA . TYR B 1 138 ? -41.91667 -5.81169 -33.67897 1.000 26.45003 146 TYR B CA 1
ATOM 2243 C C . TYR B 1 138 ? -42.00201 -4.49329 -34.43623 1.000 26.83704 146 TYR B C 1
ATOM 2244 O O . TYR B 1 138 ? -42.99622 -3.76862 -34.31641 1.000 27.80913 146 TYR B O 1
ATOM 2253 N N . LEU B 1 139 ? -40.96910 -4.16833 -35.21999 1.000 31.80684 147 LEU B N 1
ATOM 2254 C CA . LEU B 1 139 ? -40.99804 -2.95491 -36.03239 1.000 32.37430 147 LEU B CA 1
ATOM 2255 C C . LEU B 1 139 ? -42.17888 -2.96135 -36.99646 1.000 33.65941 147 LEU B C 1
ATOM 2256 O O . LEU B 1 139 ? -42.82860 -1.92800 -37.20194 1.000 34.39925 147 LEU B O 1
ATOM 2261 N N . ASP B 1 140 ? -42.46185 -4.11420 -37.61182 1.000 40.78760 148 ASP B N 1
ATOM 2262 C CA . ASP B 1 140 ? -43.59205 -4.20872 -38.53460 1.000 41.32017 148 ASP B CA 1
ATOM 2263 C C . ASP B 1 140 ? -44.91626 -3.88125 -37.85201 1.000 42.97554 148 ASP B C 1
ATOM 2264 O O . ASP B 1 140 ? -45.84466 -3.37914 -38.50235 1.000 43.99595 148 ASP B O 1
ATOM 2269 N N . ALA B 1 141 ? -45.02931 -4.16847 -36.55417 1.000 39.03897 149 ALA B N 1
ATOM 2270 C CA . ALA B 1 141 ? -46.25294 -3.90118 -35.80820 1.000 40.00281 149 ALA B CA 1
ATOM 2271 C C . ALA B 1 141 ? -46.30834 -2.48766 -35.24832 1.000 41.39706 149 ALA B C 1
ATOM 2272 O O . ALA B 1 141 ? -47.40110 -2.00347 -34.93018 1.000 42.97882 149 ALA B O 1
ATOM 2274 N N A ILE B 1 142 ? -45.16744 -1.81922 -35.12213 0.507 38.53495 150 ILE B N 1
ATOM 2275 N N B ILE B 1 142 ? -45.16649 -1.82131 -35.12188 0.493 38.61782 150 ILE B N 1
ATOM 2276 C CA A ILE B 1 142 ? -45.12404 -0.44281 -34.64435 0.507 40.31910 150 ILE B CA 1
ATOM 2277 C CA B ILE B 1 142 ? -45.11904 -0.44615 -34.64368 0.493 39.57145 150 ILE B CA 1
ATOM 2278 C C A ILE B 1 142 ? -45.40848 0.52940 -35.78866 0.507 40.60560 150 ILE B C 1
ATOM 2279 C C B ILE B 1 142 ? -45.51454 0.52400 -35.75535 0.493 40.43269 150 ILE B C 1
ATOM 2280 O O A ILE B 1 142 ? -46.21516 1.45020 -35.65263 0.507 41.44095 150 ILE B O 1
ATOM 2281 O O B ILE B 1 142 ? -44.91464 0.52972 -36.83095 0.493 39.31597 150 ILE B O 1
#

Radius of gyration: 19.12 Å; Cα contacts (8 Å, |Δi|>4): 392; chains: 2; bounding box: 44×52×46 Å

InterPro domains:
  IPR005415 Type III secretion system, low calcium response, chaperone LcrH/SycD [PR01595] (22-45)
  IPR005415 Type III secretion system, low calcium response, chaperone LcrH/SycD [PR01595] (47-66)
  IPR005415 Type III secretion system, low calcium response, chaperone LcrH/SycD [PR01595] (71-93)
  IPR005415 Type III secretion system, low calcium response, chaperone LcrH/SycD [PR01595] (103-125)
  IPR005415 Type III secretion system, low calcium response, chaperone LcrH/SycD [TIGR02552] (20-149)
  IPR011716 Tetratricopeptide TPR-3 [PF07720] (36-69)
  IPR011716 Tetratricopeptide TPR-3 [PF07720] (71-103)
  IPR011990 Tetratricopeptide-like helical domain superfamily [G3DSA:1.25.40.10] (1-151)
  IPR011990 Tetratricopeptide-like helical domain superfamily [SSF48452] (31-137)
  IPR016379 Type III secretion system, low calcium response, chaperone LcrH/SycD, subgroup [PIRSF003165] (6-152)

Foldseek 3Di:
DVCVVVVNALVNVCVDPPVVLVVLLVVLVVCVVVVVLVVNLVSLVVNCSRPVLDLVSLLSNLVSCVVVLVLVVSLVSLVSSCVSVVQDLVSLQSNLVSCVSVVNNVSSLVSLVVCCVRHPPVVSNVVSVVVNVPRD/DLVVLVVVCVVVVDQACLNVVVDPPVVLVVLLVVLVVCVVVVVLVSSLVSLSVSSNNPVQDLSSLQSNLVSCVVVLVLVSSLVSLVSSCVSVVQDLVSLQSNLVSCVSVVNNVSSLVSLVCCCVRHPPVVSNVVSVVSVVVD

B-factor: mean 27.29, std 10.18, range [14.69, 82.51]

Solvent-accessible surface area: 14352 Å² total; per-residue (Å²): 112,81,9,90,139,82,56,39,29,69,94,100,102,78,54,39,88,93,96,51,9,94,69,28,60,54,112,0,103,71,52,63,104,120,51,118,39,88,57,0,14,89,60,3,63,91,0,0,102,5,18,11,62,43,50,80,20,0,39,10,0,0,21,0,0,34,85,83,108,66,24,94,46,0,7,34,0,3,15,0,3,4,0,32,27,34,100,74,10,37,3,5,10,48,19,0,36,0,24,50,137,68,133,19,68,143,128,0,83,29,4,0,65,9,0,57,68,16,8,141,67,111,117,14,37,123,121,0,74,70,77,32,105,70,31,220,46,5,27,30,34,5,0,91,57,12,6,100,55,43,98,44,55,94,104,77,79,63,42,89,109,71,36,7,89,72,34,65,58,113,0,95,81,60,68,108,131,58,128,42,85,56,0,28,96,63,2,77,91,0,0,95,18,23,12,68,34,52,87,11,0,45,10,0,0,40,2,7,35,108,84,108,56,25,89,77,0,0,20,4,4,8,0,0,6,14,52,21,34,135,71,20,41,2,10,9,47,7,0,32,0,6,58,142,61,111,22,69,81,113,0,55,50,16,0,88,32,0,58,132,49,9,144,68,116,114,15,51,126,114,0,73,63,65,37,112,88,78

Nearest PDB structures (foldseek):
  7o6s-assembly1_A  TM=1.006E+00  e=9.931E-18  Shigella flexneri
  7b1u-assembly1_A  TM=1.008E+00  e=1.091E-16  Shigella flexneri
  7ayw-assembly1_A  TM=9.631E-01  e=6.668E-16  Shigella flexneri
  7axy-assembly1_B  TM=9.655E-01  e=6.978E-15  Shigella flexneri
  7azv-assembly1_B  TM=9.565E-01  e=1.195E-14  Shigella flexneri

Organism: Shigella flexneri (NCBI:txid623)